Protein AF-H1KXP2-F1 (afdb_monomer_lite)

Structure (mmCIF, N/CA/C/O backbone):
data_AF-H1KXP2-F1
#
_entry.id   AF-H1KXP2-F1
#
loop_
_atom_site.group_PDB
_atom_site.id
_atom_site.type_symbol
_atom_site.label_atom_id
_atom_site.label_alt_id
_atom_site.label_comp_id
_atom_site.label_asym_id
_atom_site.label_entity_id
_atom_site.label_seq_id
_atom_site.pdbx_PDB_ins_code
_atom_site.Cartn_x
_atom_site.Cartn_y
_atom_site.Cartn_z
_atom_site.occupancy
_atom_site.B_iso_or_equiv
_atom_site.auth_seq_id
_atom_site.auth_comp_id
_atom_site.auth_asym_id
_atom_site.auth_atom_id
_atom_site.pdbx_PDB_model_num
ATOM 1 N N . MET A 1 1 ? 61.535 7.788 -58.685 1.00 53.09 1 MET A N 1
ATOM 2 C CA . MET A 1 1 ? 61.650 9.043 -57.907 1.00 53.09 1 MET A CA 1
ATOM 3 C C . MET A 1 1 ? 60.399 9.424 -57.097 1.00 53.09 1 MET A C 1
ATOM 5 O O . MET A 1 1 ? 60.501 10.355 -56.321 1.00 53.09 1 MET A O 1
ATOM 9 N N . LEU A 1 2 ? 59.285 8.669 -57.121 1.00 46.03 2 LEU A N 1
ATOM 10 C CA . LEU A 1 2 ? 58.142 8.899 -56.206 1.00 46.03 2 LEU A CA 1
ATOM 11 C C . LEU A 1 2 ? 58.276 8.253 -54.805 1.00 46.03 2 LEU A C 1
ATOM 13 O O . LEU A 1 2 ? 57.493 8.540 -53.911 1.00 46.03 2 LEU A O 1
ATOM 17 N N . ARG A 1 3 ? 59.285 7.398 -54.579 1.00 38.28 3 ARG A N 1
ATOM 18 C CA . ARG A 1 3 ? 59.468 6.640 -53.322 1.00 38.28 3 ARG A CA 1
ATOM 19 C C . ARG A 1 3 ? 60.279 7.355 -52.228 1.00 38.28 3 ARG A C 1
ATOM 21 O O . ARG A 1 3 ? 60.434 6.794 -51.153 1.00 38.28 3 ARG A O 1
ATOM 28 N N . LYS A 1 4 ? 60.813 8.555 -52.497 1.00 39.91 4 LYS A N 1
ATOM 29 C CA . LYS A 1 4 ? 61.620 9.337 -51.534 1.00 39.91 4 LYS A CA 1
ATOM 30 C C . LYS A 1 4 ? 60.927 10.602 -51.003 1.00 39.91 4 LYS A C 1
ATOM 32 O O . LYS A 1 4 ? 61.434 11.187 -50.061 1.00 39.91 4 LYS A O 1
ATOM 37 N N . CYS A 1 5 ? 59.773 11.000 -51.549 1.00 43.97 5 CYS A N 1
ATOM 38 C CA . CYS A 1 5 ? 58.996 12.137 -51.030 1.00 43.97 5 CYS A CA 1
ATOM 39 C C . CYS A 1 5 ? 57.947 11.723 -49.982 1.00 43.97 5 CYS A C 1
ATOM 41 O O . CYS A 1 5 ? 57.608 12.519 -49.116 1.00 43.97 5 CYS A O 1
ATOM 43 N N . PHE A 1 6 ? 57.477 10.470 -50.003 1.00 42.91 6 PHE A N 1
ATOM 44 C CA . PHE A 1 6 ? 56.488 9.978 -49.032 1.00 42.91 6 PHE A CA 1
ATOM 45 C C . PHE A 1 6 ? 57.107 9.655 -47.661 1.00 42.91 6 PHE A C 1
ATOM 47 O O . PHE A 1 6 ? 56.474 9.825 -46.623 1.00 42.91 6 PHE A O 1
ATOM 54 N N . THR A 1 7 ? 58.377 9.246 -47.650 1.00 44.47 7 THR A N 1
ATOM 55 C CA . THR A 1 7 ? 59.145 8.939 -46.436 1.00 44.47 7 THR A CA 1
ATOM 56 C C . THR A 1 7 ? 59.491 10.190 -45.630 1.00 44.47 7 THR A C 1
ATOM 58 O O . THR A 1 7 ? 59.557 10.123 -44.410 1.00 44.47 7 THR A O 1
ATOM 61 N N . THR A 1 8 ? 59.644 11.346 -46.281 1.00 41.09 8 THR A N 1
ATOM 62 C CA . THR A 1 8 ? 59.938 12.616 -45.599 1.00 41.09 8 THR A CA 1
ATOM 63 C C . THR A 1 8 ? 58.689 13.233 -44.961 1.00 41.09 8 THR A C 1
ATOM 65 O O . THR A 1 8 ? 58.796 13.874 -43.922 1.00 41.09 8 THR A O 1
ATOM 68 N N . LEU A 1 9 ? 57.492 12.995 -45.518 1.00 38.53 9 LEU A N 1
ATOM 69 C CA . LEU A 1 9 ? 56.243 13.536 -44.965 1.00 38.53 9 LEU A CA 1
ATOM 70 C C . LEU A 1 9 ? 55.787 12.785 -43.696 1.00 38.53 9 LEU A C 1
ATOM 72 O O . LEU A 1 9 ? 55.251 13.395 -42.774 1.00 38.53 9 LEU A O 1
ATOM 76 N N . LEU A 1 10 ? 56.055 11.475 -43.615 1.00 38.84 10 LEU A N 1
ATOM 77 C CA . LEU A 1 10 ? 55.667 10.637 -42.471 1.00 38.84 10 LEU A CA 1
ATOM 78 C C . LEU A 1 10 ? 56.566 10.850 -41.235 1.00 38.84 10 LEU A C 1
ATOM 80 O O . LEU A 1 10 ? 56.112 10.698 -40.106 1.00 38.84 10 LEU A O 1
ATOM 84 N N . VAL A 1 11 ? 57.828 11.246 -41.441 1.00 41.44 11 VAL A N 1
ATOM 85 C CA . VAL A 1 11 ? 58.783 11.558 -40.358 1.00 41.44 11 VAL A CA 1
ATOM 86 C C . VAL A 1 11 ? 58.472 12.911 -39.704 1.00 41.44 11 VAL A C 1
ATOM 88 O O . VAL A 1 11 ? 58.701 13.074 -38.510 1.00 41.44 11 VAL A O 1
ATOM 91 N N . ILE A 1 12 ? 57.873 13.855 -40.437 1.00 43.06 12 ILE A N 1
ATOM 92 C CA . ILE A 1 12 ? 57.469 15.160 -39.886 1.00 43.06 12 ILE A CA 1
ATOM 93 C C . ILE A 1 12 ? 56.208 15.034 -39.015 1.00 43.06 12 ILE A C 1
ATOM 95 O O . ILE A 1 12 ? 56.123 15.701 -37.987 1.00 43.06 12 ILE A O 1
ATOM 99 N N . LEU A 1 13 ? 55.271 14.133 -39.342 1.00 37.19 13 LEU A N 1
ATOM 100 C CA . LEU A 1 13 ? 54.086 13.912 -38.498 1.00 37.19 13 LEU A CA 1
ATOM 101 C C . LEU A 1 13 ? 54.389 13.130 -37.203 1.00 37.19 13 LEU A C 1
ATOM 103 O O . LEU A 1 13 ? 53.654 13.267 -36.231 1.00 37.19 13 LEU A O 1
ATOM 107 N N . LEU A 1 14 ? 55.468 12.336 -37.174 1.00 40.00 14 LEU A N 1
ATOM 108 C CA . LEU A 1 14 ? 55.877 11.519 -36.018 1.00 40.00 14 LEU A CA 1
ATOM 109 C C . LEU A 1 14 ? 56.894 12.203 -35.085 1.00 40.00 14 LEU A C 1
ATOM 111 O O . LEU A 1 14 ? 57.100 11.734 -33.968 1.00 40.00 14 LEU A O 1
ATOM 115 N N . LEU A 1 15 ? 57.504 13.318 -35.501 1.00 34.91 15 LEU A N 1
ATOM 116 C CA . LEU A 1 15 ? 58.388 14.136 -34.656 1.00 34.91 15 LEU A CA 1
ATOM 117 C C . LEU A 1 15 ? 57.653 15.259 -33.903 1.00 34.91 15 LEU A C 1
ATOM 119 O O . LEU A 1 15 ? 58.274 15.987 -33.135 1.00 34.91 15 LEU A O 1
ATOM 123 N N . ALA A 1 16 ? 56.330 15.359 -34.058 1.00 31.38 16 ALA A N 1
ATOM 124 C CA . ALA A 1 16 ? 55.463 16.179 -33.215 1.00 31.38 16 ALA A CA 1
ATOM 125 C C . ALA A 1 16 ? 54.799 15.320 -32.118 1.00 31.38 16 ALA A C 1
ATOM 127 O O . ALA A 1 16 ? 53.588 15.142 -32.063 1.00 31.38 16 ALA A O 1
ATOM 128 N N . SER A 1 17 ? 55.620 14.768 -31.232 1.00 33.62 17 SER A N 1
ATOM 129 C CA . SER A 1 17 ? 55.246 14.453 -29.842 1.00 33.62 17 SER A CA 1
ATOM 130 C C . SER A 1 17 ? 56.300 15.136 -28.940 1.00 33.62 17 SER A C 1
ATOM 132 O O . SER A 1 17 ? 57.279 15.620 -29.517 1.00 33.62 17 SER A O 1
ATOM 134 N N . PRO A 1 18 ? 56.234 15.186 -27.587 1.00 41.94 18 PRO A N 1
ATOM 135 C CA . PRO A 1 18 ? 55.287 14.558 -26.648 1.00 41.94 18 PRO A CA 1
ATOM 136 C C . PRO A 1 18 ? 54.990 15.382 -25.362 1.00 41.94 18 PRO A C 1
ATOM 138 O O . PRO A 1 18 ? 55.760 16.249 -24.980 1.00 41.94 18 PRO A O 1
ATOM 141 N N . VAL A 1 19 ? 53.968 14.995 -24.594 1.00 25.22 19 VAL A N 1
ATOM 142 C CA . VAL A 1 19 ? 54.025 14.829 -23.119 1.00 25.22 19 VAL A CA 1
ATOM 143 C C . VAL A 1 19 ? 52.919 13.804 -22.818 1.00 25.22 19 VAL A C 1
ATOM 145 O O . VAL A 1 19 ? 51.779 14.034 -23.190 1.00 25.22 19 VAL A O 1
ATOM 148 N N . SER A 1 20 ? 53.111 12.624 -22.246 1.00 29.16 20 SER A N 1
ATOM 149 C CA . SER A 1 20 ? 54.246 11.967 -21.612 1.00 29.16 20 SER A CA 1
ATOM 150 C C . SER A 1 20 ? 53.890 10.484 -21.501 1.00 29.16 20 SER A C 1
ATOM 152 O O . SER A 1 20 ? 52.762 10.134 -21.156 1.00 29.16 20 SER A O 1
ATOM 154 N N . ALA A 1 21 ? 54.872 9.629 -21.768 1.00 28.38 21 ALA A N 1
ATOM 155 C CA . ALA A 1 21 ? 54.866 8.222 -21.407 1.00 28.38 21 ALA A CA 1
ATOM 156 C C . ALA A 1 21 ? 54.564 8.024 -19.914 1.00 28.38 21 ALA A C 1
ATOM 158 O O . ALA A 1 21 ? 55.061 8.804 -19.113 1.00 28.38 21 ALA A O 1
ATOM 159 N N . PHE A 1 22 ? 53.844 6.957 -19.553 1.00 26.25 22 PHE A N 1
ATOM 160 C CA . PHE A 1 22 ? 54.215 6.075 -18.441 1.00 26.25 22 PHE A CA 1
ATOM 161 C C . PHE A 1 22 ? 53.364 4.786 -18.463 1.00 26.25 22 PHE A C 1
ATOM 163 O O . PHE A 1 22 ? 52.144 4.836 -18.577 1.00 26.25 22 PHE A O 1
ATOM 170 N N . PHE A 1 23 ? 54.062 3.656 -18.304 1.00 27.03 23 PHE A N 1
ATOM 171 C CA . PHE A 1 23 ? 53.605 2.279 -18.052 1.00 27.03 23 PHE A CA 1
ATOM 172 C C . PHE A 1 23 ? 53.230 1.376 -19.238 1.00 27.03 23 PHE A C 1
ATOM 174 O O . PHE A 1 23 ? 52.076 1.150 -19.583 1.00 27.03 23 PHE A O 1
ATOM 181 N N . SER A 1 24 ? 54.270 0.727 -19.757 1.00 29.84 24 SER A N 1
ATOM 182 C CA . SER A 1 24 ? 54.253 -0.655 -20.238 1.00 29.84 24 SER A CA 1
ATOM 183 C C . SER A 1 24 ? 54.170 -1.654 -19.072 1.00 29.84 24 SER A C 1
ATOM 185 O O . SER A 1 24 ? 54.943 -1.524 -18.125 1.00 29.84 24 SER A O 1
ATOM 187 N N . PHE A 1 25 ? 53.320 -2.681 -19.183 1.00 23.77 25 PHE A N 1
ATOM 188 C CA . PHE A 1 25 ? 53.647 -4.052 -18.765 1.00 23.77 25 PHE A CA 1
ATOM 189 C C . PHE A 1 25 ? 52.797 -5.070 -19.541 1.00 23.77 25 PHE A C 1
ATOM 191 O O . PHE A 1 25 ? 51.580 -4.936 -19.657 1.00 23.77 25 PHE A O 1
ATOM 198 N N . ASP A 1 26 ? 53.489 -6.066 -20.088 1.00 27.67 26 ASP A N 1
ATOM 199 C CA . ASP A 1 26 ? 52.991 -7.198 -20.860 1.00 27.67 26 ASP A CA 1
ATOM 200 C C . ASP A 1 26 ? 51.926 -8.038 -20.139 1.00 27.67 26 ASP A C 1
ATOM 202 O O . ASP A 1 26 ? 52.126 -8.469 -19.003 1.00 27.67 26 ASP A O 1
ATOM 206 N N . PHE A 1 27 ? 50.875 -8.429 -20.868 1.00 23.06 27 PHE A N 1
ATOM 207 C CA . PHE A 1 27 ? 50.354 -9.794 -20.767 1.00 23.06 27 PHE A CA 1
ATOM 208 C C . PHE A 1 27 ? 49.794 -10.277 -22.115 1.00 23.06 27 PHE A C 1
ATOM 210 O O . PHE A 1 27 ? 48.659 -10.005 -22.496 1.00 23.06 27 PHE A O 1
ATOM 217 N N . SER A 1 28 ? 50.661 -10.983 -22.839 1.00 25.19 28 SER A N 1
ATOM 218 C CA . SER A 1 28 ? 50.401 -12.233 -23.560 1.00 25.19 28 SER A CA 1
ATOM 219 C C . SER A 1 28 ? 49.026 -12.428 -24.228 1.00 25.19 28 SER A C 1
ATOM 221 O O . SER A 1 28 ? 48.029 -12.791 -23.606 1.00 25.19 28 SER A O 1
ATOM 223 N N . ILE A 1 29 ? 49.021 -12.258 -25.554 1.00 30.72 29 ILE A N 1
ATOM 224 C CA . ILE A 1 29 ? 48.529 -13.222 -26.559 1.00 30.72 29 ILE A CA 1
ATOM 225 C C . ILE A 1 29 ? 47.553 -14.287 -26.005 1.00 30.72 29 ILE A C 1
ATOM 227 O O . ILE A 1 29 ? 47.943 -15.416 -25.729 1.00 30.72 29 ILE A O 1
ATOM 231 N N . SER A 1 30 ? 46.258 -13.957 -25.891 1.00 28.39 30 SER A N 1
ATOM 232 C CA . SER A 1 30 ? 45.201 -14.986 -25.769 1.00 28.39 30 SER A CA 1
ATOM 233 C C . SER A 1 30 ? 43.774 -14.570 -26.181 1.00 28.39 30 SER A C 1
ATOM 235 O O . SER A 1 30 ? 42.864 -15.380 -26.028 1.00 28.39 30 SER A O 1
ATOM 237 N N . GLN A 1 31 ? 43.502 -13.375 -26.728 1.00 29.98 31 GLN A N 1
ATOM 238 C CA . GLN A 1 31 ? 42.124 -13.026 -27.164 1.00 29.98 31 GLN A CA 1
ATOM 239 C C . GLN A 1 31 ? 42.014 -12.337 -28.538 1.00 29.98 31 GLN A C 1
ATOM 241 O O . GLN A 1 31 ? 40.983 -11.766 -28.890 1.00 29.98 31 GLN A O 1
ATOM 246 N N . SER A 1 32 ? 43.036 -12.485 -29.386 1.00 28.20 32 SER A N 1
ATOM 247 C CA . SER A 1 32 ? 43.104 -11.933 -30.754 1.00 28.20 32 SER A CA 1
ATOM 248 C C . SER A 1 32 ? 42.140 -12.576 -31.782 1.00 28.20 32 SER A C 1
ATOM 250 O O . SER A 1 32 ? 42.322 -12.401 -32.985 1.00 28.20 32 SER A O 1
ATOM 252 N N . ARG A 1 33 ? 41.101 -13.314 -31.370 1.00 28.53 33 ARG A N 1
ATOM 253 C CA . ARG A 1 33 ? 40.077 -13.846 -32.298 1.00 28.53 33 ARG A CA 1
ATOM 254 C C . ARG A 1 33 ? 38.624 -13.525 -31.936 1.00 28.53 33 ARG A C 1
ATOM 256 O O . ARG A 1 33 ? 37.742 -13.872 -32.708 1.00 28.53 33 ARG A O 1
ATOM 263 N N . ALA A 1 34 ? 38.365 -12.799 -30.847 1.00 33.03 34 ALA A N 1
ATOM 264 C CA . ALA A 1 34 ? 37.002 -12.389 -30.479 1.00 33.03 34 ALA A CA 1
ATOM 265 C C . ALA A 1 34 ? 36.663 -10.928 -30.842 1.00 33.03 34 ALA A C 1
ATOM 267 O O . ALA A 1 34 ? 35.502 -10.541 -30.785 1.00 33.03 34 ALA A O 1
ATOM 268 N N . VAL A 1 35 ? 37.652 -10.114 -31.234 1.00 32.41 35 VAL A N 1
ATOM 269 C CA . VAL A 1 35 ? 37.486 -8.649 -31.374 1.00 32.41 35 VAL A CA 1
ATOM 270 C C . VAL A 1 35 ? 37.423 -8.173 -32.836 1.00 32.41 35 VAL A C 1
ATOM 272 O O . VAL A 1 35 ? 37.037 -7.042 -33.093 1.00 32.41 35 VAL A O 1
ATOM 275 N N . ALA A 1 36 ? 37.686 -9.038 -33.821 1.00 27.55 36 ALA A N 1
ATOM 276 C CA . ALA A 1 36 ? 37.571 -8.684 -35.245 1.00 27.55 36 ALA A CA 1
ATOM 277 C C . ALA A 1 36 ? 36.207 -9.045 -35.879 1.00 27.55 36 ALA A C 1
ATOM 279 O O . ALA A 1 36 ? 35.909 -8.607 -36.983 1.00 27.55 36 ALA A O 1
ATOM 280 N N . GLY A 1 37 ? 35.359 -9.812 -35.180 1.00 27.50 37 GLY A N 1
ATOM 281 C CA . GLY A 1 37 ? 34.004 -10.170 -35.635 1.00 27.50 37 GLY A CA 1
ATOM 282 C C . GLY A 1 37 ? 32.894 -9.228 -35.153 1.00 27.50 37 GLY A C 1
ATOM 283 O O . GLY A 1 37 ? 31.753 -9.369 -35.576 1.00 27.50 37 GLY A O 1
ATOM 284 N N . ALA A 1 38 ? 33.209 -8.272 -34.272 1.00 28.67 38 ALA A N 1
ATOM 285 C CA . ALA A 1 38 ? 32.230 -7.366 -33.664 1.00 28.67 38 ALA A CA 1
ATOM 286 C C . ALA A 1 38 ? 32.193 -5.964 -34.303 1.00 28.67 38 ALA A C 1
ATOM 288 O O . ALA A 1 38 ? 31.258 -5.213 -34.044 1.00 28.67 38 ALA A O 1
ATOM 289 N N . THR A 1 39 ? 33.170 -5.621 -35.148 1.00 31.20 39 THR A N 1
ATOM 290 C CA . THR A 1 39 ? 33.333 -4.250 -35.671 1.00 31.20 39 THR A CA 1
ATOM 291 C C . THR A 1 39 ? 32.855 -4.087 -37.119 1.00 31.20 39 THR A C 1
ATOM 293 O O . THR A 1 39 ? 32.561 -2.978 -37.526 1.00 31.20 39 THR A O 1
ATOM 296 N N . ILE A 1 40 ? 32.679 -5.169 -37.890 1.00 27.19 40 ILE A N 1
ATOM 297 C CA . ILE A 1 40 ? 32.290 -5.079 -39.318 1.00 27.19 40 ILE A CA 1
ATOM 298 C C . ILE A 1 40 ? 30.774 -5.276 -39.539 1.00 27.19 40 ILE A C 1
ATOM 300 O O . ILE A 1 40 ? 30.236 -4.884 -40.564 1.00 27.19 40 ILE A O 1
ATOM 304 N N . ALA A 1 41 ? 30.034 -5.791 -38.552 1.00 28.75 41 ALA A N 1
ATOM 305 C CA . ALA A 1 41 ? 28.570 -5.916 -38.633 1.00 28.75 41 ALA A CA 1
ATOM 306 C C . ALA A 1 41 ? 27.807 -4.687 -38.093 1.00 28.75 41 ALA A C 1
ATOM 308 O O . ALA A 1 41 ? 26.578 -4.679 -38.096 1.00 28.75 41 ALA A O 1
ATOM 309 N N . ALA A 1 42 ? 28.522 -3.672 -37.595 1.00 28.67 42 ALA A N 1
ATOM 310 C CA . ALA A 1 42 ? 27.935 -2.433 -37.086 1.00 28.67 42 ALA A CA 1
ATOM 311 C C . ALA A 1 42 ? 27.808 -1.341 -38.168 1.00 28.67 42 ALA A C 1
ATOM 313 O O . ALA A 1 42 ? 26.907 -0.517 -38.074 1.00 28.67 42 ALA A O 1
ATOM 314 N N . GLU A 1 43 ? 28.644 -1.358 -39.213 1.00 29.56 43 GLU A N 1
ATOM 315 C CA . GLU A 1 43 ? 28.696 -0.266 -40.202 1.00 29.56 43 GLU A CA 1
ATOM 316 C C . GLU A 1 43 ? 27.801 -0.464 -41.437 1.00 29.56 43 GLU A C 1
ATOM 318 O O . GLU A 1 43 ? 27.449 0.516 -42.071 1.00 29.56 43 GLU A O 1
ATOM 323 N N . THR A 1 44 ? 27.349 -1.677 -41.777 1.00 31.22 44 THR A N 1
ATOM 324 C CA . THR A 1 44 ? 26.565 -1.891 -43.023 1.00 31.22 44 THR A CA 1
ATOM 325 C C . THR A 1 44 ? 25.042 -1.923 -42.816 1.00 31.22 44 THR A C 1
ATOM 327 O O . THR A 1 44 ? 24.287 -1.941 -43.781 1.00 31.22 44 THR A O 1
ATOM 330 N N . ILE A 1 45 ? 24.561 -1.925 -41.568 1.00 30.28 45 ILE A N 1
ATOM 331 C CA . ILE A 1 45 ? 23.121 -2.055 -41.246 1.00 30.28 45 ILE A CA 1
ATOM 332 C C . ILE A 1 45 ? 22.517 -0.718 -40.778 1.00 30.28 45 ILE A C 1
ATOM 334 O O . ILE A 1 45 ? 21.320 -0.492 -40.956 1.00 30.28 45 ILE A O 1
ATOM 338 N N . ALA A 1 46 ? 23.350 0.210 -40.288 1.00 28.81 46 ALA A N 1
ATOM 339 C CA . ALA A 1 46 ? 22.954 1.594 -40.018 1.00 28.81 46 ALA A CA 1
ATOM 340 C C . ALA A 1 46 ? 22.440 2.306 -41.289 1.00 28.81 46 ALA A C 1
ATOM 342 O O . ALA A 1 46 ? 21.448 3.030 -41.228 1.00 28.81 46 ALA A O 1
ATOM 343 N N . ASP A 1 47 ? 23.018 2.004 -42.456 1.00 28.56 47 ASP A N 1
ATOM 344 C CA . ASP A 1 47 ? 22.632 2.627 -43.729 1.00 28.56 47 ASP A CA 1
ATOM 345 C C . ASP A 1 47 ? 21.250 2.188 -44.243 1.00 28.56 47 ASP A C 1
ATOM 347 O O . ASP A 1 47 ? 20.577 2.948 -44.935 1.00 28.56 47 ASP A O 1
ATOM 351 N N . THR A 1 48 ? 20.761 0.994 -43.882 1.00 32.94 48 THR A N 1
ATOM 352 C CA . THR A 1 48 ? 19.482 0.489 -44.427 1.00 32.94 48 THR A CA 1
ATOM 353 C C . THR A 1 48 ? 18.257 1.036 -43.681 1.00 32.94 48 THR A C 1
ATOM 355 O O . THR A 1 48 ? 17.191 1.181 -44.275 1.00 32.94 48 THR A O 1
ATOM 358 N N . MET A 1 49 ? 18.386 1.399 -42.399 1.00 32.75 49 MET A N 1
ATOM 359 C CA . MET A 1 49 ? 17.280 1.998 -41.634 1.00 32.75 49 MET A CA 1
ATOM 360 C C . MET A 1 49 ? 17.284 3.525 -41.651 1.00 32.75 49 MET A C 1
ATOM 362 O O . MET A 1 49 ? 16.205 4.106 -41.652 1.00 32.75 49 MET A O 1
ATOM 366 N N . VAL A 1 50 ? 18.443 4.180 -41.786 1.00 34.38 50 VAL A N 1
ATOM 367 C CA . VAL A 1 50 ? 18.476 5.614 -42.127 1.00 34.38 50 VAL A CA 1
ATOM 368 C C . VAL A 1 50 ? 17.812 5.849 -43.493 1.00 34.38 50 VAL A C 1
ATOM 370 O O . VAL A 1 50 ? 17.093 6.829 -43.656 1.00 34.38 50 VAL A O 1
ATOM 373 N N . SER A 1 51 ? 17.946 4.911 -44.441 1.00 32.44 51 SER A N 1
ATOM 374 C CA . SER A 1 51 ? 17.323 5.032 -45.766 1.00 32.44 51 SER A CA 1
ATOM 375 C C . SER A 1 51 ? 15.807 4.786 -45.783 1.00 32.44 51 SER A C 1
ATOM 377 O O . SER A 1 51 ? 15.119 5.457 -46.540 1.00 32.44 51 SER A O 1
ATOM 379 N N . ASN A 1 52 ? 15.261 3.884 -44.956 1.00 30.81 52 ASN A N 1
ATOM 380 C CA . ASN A 1 52 ? 13.813 3.608 -44.956 1.00 30.81 52 ASN A CA 1
ATOM 381 C C . ASN A 1 52 ? 12.996 4.547 -44.047 1.00 30.81 52 ASN A C 1
ATOM 383 O O . ASN A 1 52 ? 11.786 4.635 -44.211 1.00 30.81 52 ASN A O 1
ATOM 387 N N . TYR A 1 53 ? 13.626 5.243 -43.093 1.00 35.97 53 TYR A N 1
ATOM 388 C CA . TYR A 1 53 ? 12.936 6.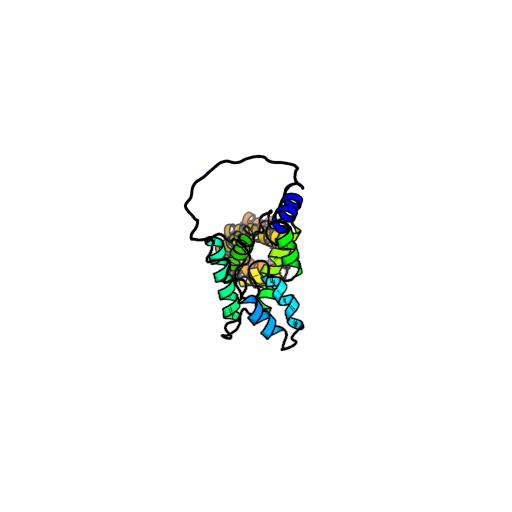167 -42.175 1.00 35.97 53 TYR A CA 1
ATOM 389 C C . TYR A 1 53 ? 12.945 7.631 -42.651 1.00 35.97 53 TYR A C 1
ATOM 391 O O . TYR A 1 53 ? 12.108 8.419 -42.214 1.00 35.97 53 TYR A O 1
ATOM 399 N N . ILE A 1 54 ? 13.872 8.004 -43.546 1.00 35.66 54 ILE A N 1
ATOM 400 C CA . ILE A 1 54 ? 13.911 9.337 -44.176 1.00 35.66 54 ILE A CA 1
ATOM 401 C C . ILE A 1 54 ? 12.876 9.459 -45.312 1.00 35.66 54 ILE A C 1
ATOM 403 O O . ILE A 1 54 ? 12.375 10.556 -45.544 1.00 35.66 54 ILE A O 1
ATOM 407 N N . ASP A 1 55 ? 12.496 8.359 -45.973 1.00 34.66 55 ASP A N 1
ATOM 408 C CA . ASP A 1 55 ? 11.601 8.407 -47.143 1.00 34.66 55 ASP A CA 1
ATOM 409 C C . ASP A 1 55 ? 10.107 8.612 -46.804 1.00 34.66 55 ASP A C 1
ATOM 411 O O . ASP A 1 55 ? 9.363 9.116 -47.644 1.00 34.66 55 ASP A O 1
ATOM 415 N N . GLU A 1 56 ? 9.649 8.299 -45.580 1.00 35.69 56 GLU A N 1
ATOM 416 C CA . GLU A 1 56 ? 8.215 8.380 -45.218 1.00 35.69 56 GLU A CA 1
ATOM 417 C C . GLU A 1 56 ? 7.817 9.576 -44.328 1.00 35.69 56 GLU A C 1
ATOM 419 O O . GLU A 1 56 ? 6.642 9.731 -44.017 1.00 35.69 56 GLU A O 1
ATOM 424 N N . ASN A 1 57 ? 8.738 10.488 -43.978 1.00 37.09 57 ASN A N 1
ATOM 425 C CA . ASN A 1 57 ? 8.402 11.789 -43.364 1.00 37.09 57 ASN A CA 1
ATOM 426 C C . ASN A 1 57 ? 7.433 11.709 -42.152 1.00 37.09 57 ASN A C 1
ATOM 428 O O . ASN A 1 57 ? 6.431 12.421 -42.089 1.00 37.09 57 ASN A O 1
ATOM 432 N N . HIS A 1 58 ? 7.767 10.893 -41.145 1.00 38.94 58 HIS A N 1
ATOM 433 C CA . HIS A 1 58 ? 7.045 10.832 -39.863 1.00 38.94 58 HIS A CA 1
ATOM 434 C C . HIS A 1 58 ? 7.845 11.485 -38.707 1.00 38.94 58 HIS A C 1
ATOM 436 O O . HIS A 1 58 ? 8.392 10.788 -37.847 1.00 38.94 58 HIS A O 1
ATOM 442 N N . PRO A 1 59 ? 7.945 12.831 -38.656 1.00 38.53 59 PRO A N 1
ATOM 443 C CA . PRO A 1 59 ? 8.742 13.580 -37.671 1.00 38.53 59 PRO A CA 1
ATOM 444 C C . PRO A 1 59 ? 8.214 13.487 -36.230 1.00 38.53 59 PRO A C 1
ATOM 446 O O . PRO A 1 59 ? 8.948 13.742 -35.277 1.00 38.53 59 PRO A O 1
ATOM 449 N N . GLU A 1 60 ? 6.959 13.082 -36.062 1.00 35.72 60 GLU A N 1
ATOM 450 C CA . GLU A 1 60 ? 6.276 12.927 -34.772 1.00 35.72 60 GLU A CA 1
ATOM 451 C C . GLU A 1 60 ? 6.820 11.780 -33.896 1.00 35.72 60 GLU A C 1
ATOM 453 O O . GLU A 1 60 ? 6.526 11.726 -32.705 1.00 35.72 60 GLU A O 1
ATOM 458 N N . TYR A 1 61 ? 7.676 10.908 -34.449 1.00 35.41 61 TYR A N 1
ATOM 459 C CA . TYR A 1 61 ? 8.296 9.782 -33.734 1.00 35.41 61 TYR A CA 1
ATOM 460 C C . TYR A 1 61 ? 9.787 9.978 -33.402 1.00 35.41 61 TYR A C 1
ATOM 462 O O . TYR A 1 61 ? 10.407 9.072 -32.840 1.00 35.41 61 TYR A O 1
ATOM 470 N N . SER A 1 62 ? 10.376 11.146 -33.697 1.00 39.53 62 SER A N 1
ATOM 471 C CA . SER A 1 62 ? 11.802 11.401 -33.416 1.00 39.53 62 SER A CA 1
ATOM 472 C C . SER A 1 62 ? 12.111 11.491 -31.910 1.00 39.53 62 SER A C 1
ATOM 474 O O . SER A 1 62 ? 13.163 11.041 -31.453 1.00 39.53 62 SER A O 1
ATOM 476 N N . ASP A 1 63 ? 11.150 11.958 -31.108 1.00 32.50 63 ASP A N 1
ATOM 477 C CA . ASP A 1 63 ? 11.308 12.078 -29.654 1.00 32.50 63 ASP A CA 1
ATOM 478 C C . ASP A 1 63 ? 11.183 10.722 -28.932 1.00 32.50 63 ASP A C 1
ATOM 480 O O . ASP A 1 63 ? 11.900 10.471 -27.961 1.00 32.50 63 ASP A O 1
ATOM 484 N N . ALA A 1 64 ? 10.359 9.801 -29.452 1.00 32.69 64 ALA A N 1
ATOM 485 C CA . ALA A 1 64 ? 10.187 8.440 -28.923 1.00 32.69 64 ALA A CA 1
ATOM 486 C C . ALA A 1 64 ? 11.457 7.574 -29.066 1.00 32.69 64 ALA A C 1
ATOM 488 O O . ALA A 1 64 ? 11.685 6.647 -28.288 1.00 32.69 64 ALA A O 1
ATOM 489 N N . TYR A 1 65 ? 12.321 7.899 -30.033 1.00 34.84 65 TYR A N 1
ATOM 490 C CA . TYR A 1 65 ? 13.596 7.215 -30.266 1.00 34.84 65 TYR A CA 1
ATOM 491 C C . TYR A 1 65 ? 14.678 7.588 -29.237 1.00 34.84 65 TYR A C 1
ATOM 493 O O . 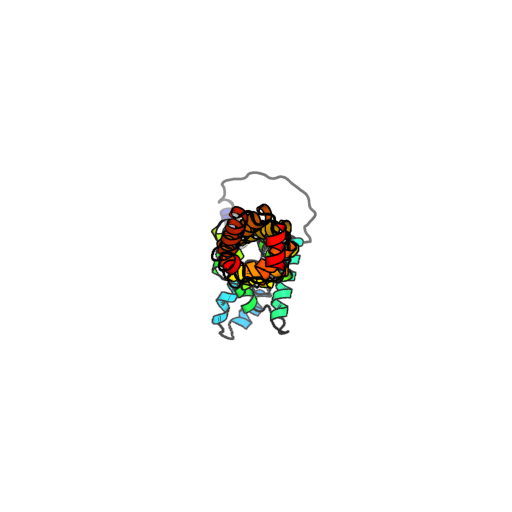TYR A 1 65 ? 15.499 6.748 -28.861 1.00 34.84 65 TYR A O 1
ATOM 501 N N . THR A 1 66 ? 14.647 8.812 -28.703 1.00 37.38 66 THR A N 1
ATOM 502 C CA . THR A 1 66 ? 15.622 9.298 -27.702 1.00 37.38 66 THR A CA 1
ATOM 503 C C . THR A 1 66 ? 15.482 8.561 -26.366 1.00 37.38 66 THR A C 1
ATOM 505 O O . THR A 1 66 ? 16.443 8.373 -25.626 1.00 37.38 66 THR A O 1
ATOM 508 N N . VAL A 1 67 ? 14.279 8.068 -26.088 1.00 32.03 67 VAL A N 1
ATOM 509 C CA . VAL A 1 67 ? 13.902 7.452 -24.819 1.00 32.03 67 VAL A CA 1
ATOM 510 C C . VAL A 1 67 ? 14.523 6.064 -24.615 1.00 32.03 67 VAL A C 1
ATOM 512 O O . VAL A 1 67 ? 15.054 5.706 -23.562 1.00 32.03 67 VAL A O 1
ATOM 515 N N . VAL A 1 68 ? 14.527 5.279 -25.683 1.00 37.41 68 VAL A N 1
ATOM 516 C CA . VAL A 1 68 ? 15.080 3.923 -25.707 1.00 37.41 68 VAL A CA 1
ATOM 517 C C . VAL A 1 68 ? 16.621 3.948 -25.764 1.00 37.41 68 VAL A C 1
ATOM 519 O O . VAL A 1 68 ? 17.267 2.976 -25.364 1.00 37.41 68 VAL A O 1
ATOM 522 N N . SER A 1 69 ? 17.208 5.102 -26.114 1.00 41.12 69 SER A N 1
ATOM 523 C CA . SER A 1 69 ? 18.635 5.319 -26.402 1.00 41.12 69 SER A CA 1
ATOM 524 C C . SER A 1 69 ? 19.601 5.174 -25.209 1.00 41.12 69 SER A C 1
ATOM 526 O O . SER A 1 69 ? 20.810 5.300 -25.381 1.00 41.12 69 SER A O 1
ATOM 528 N N . LEU A 1 70 ? 19.126 4.901 -23.989 1.00 42.47 70 LEU A N 1
ATOM 529 C CA . LEU A 1 70 ? 20.005 4.572 -22.848 1.00 42.47 70 LEU A CA 1
ATOM 530 C C . LEU A 1 70 ? 20.198 3.069 -22.634 1.00 42.47 70 LEU A C 1
ATOM 532 O O . LEU A 1 70 ? 21.131 2.656 -21.941 1.00 42.47 70 LEU A O 1
ATOM 536 N N . ILE A 1 71 ? 19.323 2.241 -23.208 1.00 43.28 71 ILE A N 1
ATOM 537 C CA . ILE A 1 71 ? 19.356 0.784 -23.037 1.00 43.28 71 ILE A CA 1
ATOM 538 C C . ILE A 1 71 ? 19.454 0.087 -24.391 1.00 43.28 71 ILE A C 1
ATOM 540 O O . ILE A 1 71 ? 20.208 -0.879 -24.463 1.00 43.28 71 ILE A O 1
ATOM 544 N N . PHE A 1 72 ? 18.805 0.587 -25.453 1.00 45.25 72 PHE A N 1
ATOM 545 C CA . PHE A 1 72 ? 18.834 0.017 -26.805 1.00 45.25 72 PHE A CA 1
ATOM 546 C C . PHE A 1 72 ? 18.982 1.065 -27.906 1.00 45.25 72 PHE A C 1
ATOM 548 O O . PHE A 1 72 ? 18.456 2.167 -27.830 1.00 45.25 72 PHE A O 1
ATOM 555 N N . ASP A 1 73 ? 19.696 0.687 -28.952 1.00 42.38 73 ASP A N 1
ATOM 556 C CA . ASP A 1 73 ? 19.884 1.455 -30.158 1.00 42.38 73 ASP A CA 1
ATOM 557 C C . ASP A 1 73 ? 18.582 1.449 -30.973 1.00 42.38 73 ASP A C 1
ATOM 559 O O . ASP A 1 73 ? 17.627 0.729 -30.648 1.00 42.38 73 ASP A O 1
ATOM 563 N N . PRO A 1 74 ? 18.550 2.214 -32.070 1.00 34.88 74 PRO A N 1
ATOM 564 C CA . PRO A 1 74 ? 17.419 2.283 -32.979 1.00 34.88 74 PRO A CA 1
ATOM 565 C C . PRO A 1 74 ? 16.858 0.953 -33.516 1.00 34.88 74 PRO A C 1
ATOM 567 O O . PRO A 1 74 ? 15.745 0.932 -34.040 1.00 34.88 74 PRO A O 1
ATOM 570 N N . THR A 1 75 ? 17.613 -0.145 -33.403 1.00 36.44 75 THR A N 1
ATOM 571 C CA . THR A 1 75 ? 17.262 -1.500 -33.859 1.00 36.44 75 THR A CA 1
ATOM 572 C C . THR A 1 75 ? 16.774 -2.411 -32.722 1.00 36.44 75 THR A C 1
ATOM 574 O O . THR A 1 75 ? 16.465 -3.582 -32.952 1.00 36.44 75 THR A O 1
ATOM 577 N N . GLY A 1 76 ? 16.695 -1.900 -31.486 1.00 41.56 76 GLY A N 1
ATOM 578 C CA . GLY A 1 76 ? 16.394 -2.693 -30.291 1.00 41.56 76 GLY A CA 1
ATOM 579 C C . GLY A 1 76 ? 17.608 -3.452 -29.744 1.00 41.56 76 GLY A C 1
ATOM 580 O O . GLY A 1 76 ? 17.444 -4.411 -28.988 1.00 41.56 76 GLY A O 1
ATOM 581 N N . LYS A 1 77 ? 18.832 -3.053 -30.112 1.00 39.47 77 LYS A N 1
ATOM 582 C CA . LYS A 1 77 ? 20.079 -3.700 -29.682 1.00 39.47 77 LYS A CA 1
ATOM 583 C C . LYS A 1 77 ? 20.761 -2.895 -28.586 1.00 39.47 77 LYS A C 1
ATOM 585 O O . LYS A 1 77 ? 20.889 -1.690 -28.673 1.00 39.47 77 LYS A O 1
ATOM 590 N N . VAL A 1 78 ? 21.237 -3.552 -27.537 1.00 43.91 78 VAL A N 1
ATOM 591 C CA . VAL A 1 78 ? 21.756 -2.858 -26.350 1.00 43.91 78 VAL A CA 1
ATOM 592 C C . VAL A 1 78 ? 22.955 -1.931 -26.647 1.00 43.91 78 VAL A C 1
ATOM 594 O O . VAL A 1 78 ? 23.945 -2.402 -27.201 1.00 43.91 78 VAL A O 1
ATOM 597 N N . ILE A 1 79 ? 22.919 -0.657 -26.212 1.00 46.91 79 ILE A N 1
ATOM 598 C CA . ILE A 1 79 ? 23.970 0.357 -26.525 1.00 46.91 79 ILE A CA 1
ATOM 599 C C . ILE A 1 79 ? 25.164 0.332 -25.553 1.00 46.91 79 ILE A C 1
ATOM 601 O O . ILE A 1 79 ? 26.249 0.818 -25.864 1.00 46.91 79 ILE A O 1
ATOM 605 N N . GLY A 1 80 ? 25.010 -0.261 -24.368 1.00 45.31 80 GLY A N 1
ATOM 606 C CA . GLY A 1 80 ? 26.083 -0.362 -23.371 1.00 45.31 80 GLY A CA 1
ATOM 607 C C . GLY A 1 80 ? 26.815 -1.709 -23.381 1.00 45.31 80 GLY A C 1
ATOM 608 O O . GLY A 1 80 ? 26.254 -2.738 -23.758 1.00 45.31 80 GLY A O 1
ATOM 609 N N . LYS A 1 81 ? 28.043 -1.756 -22.834 1.00 48.09 81 LYS A N 1
ATOM 610 C CA . LYS A 1 81 ? 28.659 -3.018 -22.363 1.00 48.09 81 LYS A CA 1
ATOM 611 C C . LYS A 1 81 ? 27.884 -3.536 -21.143 1.00 48.09 81 LYS A C 1
ATOM 613 O O . LYS A 1 81 ? 28.345 -3.462 -20.004 1.00 48.09 81 LYS A O 1
ATOM 618 N N . LEU A 1 82 ? 26.679 -4.053 -21.361 1.00 49.09 82 LEU A N 1
ATOM 619 C CA . LEU A 1 82 ? 25.921 -4.721 -20.316 1.00 49.09 82 LEU A CA 1
ATOM 620 C C . LEU A 1 82 ? 26.617 -6.036 -19.953 1.00 49.09 82 LEU A C 1
ATOM 622 O O . LEU A 1 82 ? 26.976 -6.841 -20.809 1.00 49.09 82 LEU A O 1
ATOM 626 N N . SER A 1 83 ? 26.763 -6.293 -18.652 1.00 49.59 83 SER A N 1
ATOM 627 C CA . SER A 1 83 ? 27.065 -7.650 -18.175 1.00 49.59 83 SER A CA 1
ATOM 628 C C . SER A 1 83 ? 26.018 -8.640 -18.710 1.00 49.59 83 SER A C 1
ATOM 630 O O . SER A 1 83 ? 24.877 -8.241 -18.939 1.00 49.59 83 SER A O 1
ATOM 632 N N . SER A 1 84 ? 26.334 -9.934 -18.800 1.00 48.25 84 SER A N 1
ATOM 633 C CA . SER A 1 84 ? 25.374 -10.983 -19.205 1.00 48.25 84 SER A CA 1
ATOM 634 C C . SER A 1 84 ? 24.032 -10.918 -18.455 1.00 48.25 84 SER A C 1
ATOM 636 O O . SER A 1 84 ? 22.971 -11.087 -19.045 1.00 48.25 84 SER A O 1
ATOM 638 N N . LYS A 1 85 ? 24.060 -10.576 -17.158 1.00 44.91 85 LYS A N 1
ATOM 639 C CA . LYS A 1 85 ? 22.849 -10.336 -16.352 1.00 44.91 85 LYS A CA 1
ATOM 640 C C . LYS A 1 85 ? 22.062 -9.095 -16.788 1.00 44.91 85 LYS A C 1
ATOM 642 O O . LYS A 1 85 ? 20.849 -9.096 -16.684 1.00 44.91 85 LYS A O 1
ATOM 647 N N . GLY A 1 86 ? 22.741 -8.035 -17.222 1.00 48.94 86 GLY A N 1
ATOM 648 C CA . GLY A 1 86 ? 22.095 -6.824 -17.741 1.00 48.94 86 GLY A CA 1
ATOM 649 C C . GLY A 1 86 ? 21.422 -7.064 -19.091 1.00 48.94 86 GLY A C 1
ATOM 650 O O . GLY A 1 86 ? 20.292 -6.635 -19.273 1.00 48.94 86 GLY A O 1
ATOM 651 N N . LEU A 1 87 ? 22.074 -7.819 -19.982 1.00 55.84 87 LEU A N 1
ATOM 652 C CA . LEU A 1 87 ? 21.501 -8.248 -21.265 1.00 55.84 87 LEU A CA 1
ATOM 653 C C . LEU A 1 87 ? 20.201 -9.036 -21.083 1.00 55.84 87 LEU A C 1
ATOM 655 O O . LEU A 1 87 ? 19.253 -8.807 -21.822 1.00 55.84 87 LEU A O 1
ATOM 659 N N . LYS A 1 88 ? 20.140 -9.911 -20.071 1.00 58.00 88 LYS A N 1
ATOM 660 C CA . LYS A 1 88 ? 18.918 -10.650 -19.732 1.00 58.00 88 LYS A CA 1
ATOM 661 C C . LYS A 1 88 ? 17.742 -9.709 -19.420 1.00 58.00 88 LYS A C 1
ATOM 663 O O . LYS A 1 88 ? 16.689 -9.854 -20.023 1.00 58.00 88 LYS A O 1
ATOM 668 N N . TYR A 1 89 ? 17.932 -8.743 -18.517 1.00 58.91 89 TYR A N 1
ATOM 669 C CA . TYR A 1 89 ? 16.858 -7.811 -18.142 1.00 58.91 89 TYR A CA 1
ATOM 670 C C . TYR A 1 89 ? 16.453 -6.891 -19.293 1.00 58.91 89 TYR A C 1
ATOM 672 O O . TYR A 1 89 ? 15.284 -6.555 -19.439 1.00 58.91 89 TYR A O 1
ATOM 680 N N . ALA A 1 90 ? 17.414 -6.496 -20.127 1.00 60.19 90 ALA A N 1
ATOM 681 C CA . ALA A 1 90 ? 17.123 -5.754 -21.341 1.00 60.19 90 ALA A CA 1
ATOM 682 C C . ALA A 1 90 ? 16.227 -6.590 -22.285 1.00 60.19 90 ALA A C 1
ATOM 684 O O . ALA A 1 90 ? 15.149 -6.154 -22.671 1.00 60.19 90 ALA A O 1
ATOM 685 N N . ASP A 1 91 ? 16.599 -7.832 -22.586 1.00 61.56 91 ASP A N 1
ATOM 686 C CA . ASP A 1 91 ? 15.784 -8.722 -23.425 1.00 61.56 91 ASP A CA 1
ATOM 687 C C . ASP A 1 91 ? 14.369 -8.966 -22.852 1.00 61.56 91 ASP A C 1
ATOM 689 O O . ASP A 1 91 ? 13.388 -8.975 -23.594 1.00 61.56 91 ASP A O 1
ATOM 693 N N . GLU A 1 92 ? 14.232 -9.102 -21.531 1.00 64.56 92 GLU A N 1
ATOM 694 C CA . GLU A 1 92 ? 12.929 -9.223 -20.855 1.00 64.56 92 GLU A CA 1
ATOM 695 C C . GLU A 1 92 ? 12.067 -7.962 -21.018 1.00 64.56 92 GLU A C 1
ATOM 697 O O . GLU A 1 92 ? 10.895 -8.067 -21.392 1.00 64.56 92 GLU A O 1
ATOM 702 N N . LEU A 1 93 ? 12.651 -6.775 -20.831 1.00 66.44 93 LEU A N 1
ATOM 703 C CA . LEU A 1 93 ? 11.973 -5.499 -21.065 1.00 66.44 93 LEU A CA 1
ATOM 704 C C . LEU A 1 93 ? 11.548 -5.348 -22.533 1.00 66.44 93 LEU A C 1
ATOM 706 O O . LEU A 1 93 ? 10.409 -4.982 -22.818 1.00 66.44 93 LEU A O 1
ATOM 710 N N . TYR A 1 94 ? 12.433 -5.688 -23.471 1.00 65.75 94 TYR A N 1
ATOM 711 C CA . TYR A 1 94 ? 12.131 -5.676 -24.902 1.00 65.75 94 TYR A CA 1
ATOM 712 C C . TYR A 1 94 ? 10.953 -6.605 -25.236 1.00 65.75 94 TYR A C 1
ATOM 714 O O . TYR A 1 94 ? 10.016 -6.210 -25.933 1.00 65.75 94 TYR A O 1
ATOM 722 N N . LYS A 1 95 ? 10.947 -7.829 -24.693 1.00 67.31 95 LYS A N 1
ATOM 723 C CA . LYS A 1 95 ? 9.844 -8.788 -24.867 1.00 67.31 95 LYS A CA 1
ATOM 724 C C . LYS A 1 95 ? 8.526 -8.272 -24.300 1.00 67.31 95 LYS A C 1
ATOM 726 O O . LYS A 1 95 ? 7.492 -8.510 -24.923 1.00 67.31 95 LYS A O 1
ATOM 731 N N . TYR A 1 96 ? 8.547 -7.598 -23.151 1.00 69.19 96 TYR A N 1
ATOM 732 C CA . TYR A 1 96 ? 7.357 -6.973 -22.573 1.00 69.19 96 TYR A CA 1
ATOM 733 C C . TYR A 1 96 ? 6.783 -5.918 -23.526 1.00 69.19 96 TYR A C 1
ATOM 735 O O . TYR A 1 96 ? 5.642 -6.036 -23.971 1.00 69.19 96 TYR A O 1
ATOM 743 N N . LEU A 1 97 ? 7.611 -4.950 -23.929 1.00 65.75 97 LEU A N 1
ATOM 744 C CA . LEU A 1 97 ? 7.191 -3.847 -24.798 1.00 65.75 97 LEU A CA 1
ATOM 745 C C . LEU A 1 97 ? 6.722 -4.322 -26.182 1.00 65.75 97 LEU A C 1
ATOM 747 O O . LEU A 1 97 ? 5.880 -3.683 -26.807 1.00 65.75 97 LEU A O 1
ATOM 751 N N . LYS A 1 98 ? 7.239 -5.460 -26.654 1.00 64.94 98 LYS A N 1
ATOM 752 C CA . LYS A 1 98 ? 6.818 -6.103 -27.903 1.00 64.94 98 LYS A CA 1
ATOM 753 C C . LYS A 1 98 ? 5.459 -6.804 -27.804 1.00 64.94 98 LYS A C 1
ATOM 755 O O . LYS A 1 98 ? 4.712 -6.840 -28.780 1.00 64.94 98 LYS A O 1
ATOM 760 N N . LYS A 1 99 ? 5.122 -7.390 -26.649 1.00 67.88 99 LYS A N 1
ATOM 761 C CA . LYS A 1 99 ? 3.813 -8.040 -26.430 1.00 67.88 99 LYS A CA 1
ATOM 762 C C . LYS A 1 99 ? 2.667 -7.026 -26.416 1.00 67.88 99 LYS A C 1
ATOM 764 O O . LYS A 1 99 ? 1.588 -7.333 -26.916 1.00 67.88 99 LYS A O 1
ATOM 769 N N . GLU A 1 100 ? 2.927 -5.822 -25.915 1.00 59.59 100 GLU A N 1
ATOM 770 C CA . GLU A 1 100 ? 1.985 -4.693 -25.907 1.00 59.59 100 GLU A CA 1
ATOM 771 C C . GLU A 1 100 ? 1.578 -4.219 -27.319 1.00 59.59 100 GLU A C 1
ATOM 773 O O . GLU A 1 100 ? 0.550 -3.567 -27.486 1.00 59.59 100 GLU A O 1
ATOM 778 N N . ASP A 1 101 ? 2.337 -4.572 -28.361 1.00 54.53 101 ASP A N 1
ATOM 779 C CA . ASP A 1 101 ? 2.099 -4.150 -29.752 1.00 54.53 101 ASP A CA 1
ATOM 780 C C . ASP A 1 101 ? 1.158 -5.093 -30.541 1.00 54.53 101 ASP A C 1
ATOM 782 O O . ASP A 1 101 ? 1.094 -5.071 -31.772 1.00 54.53 101 ASP A O 1
ATOM 786 N N . LYS A 1 102 ? 0.434 -5.989 -29.850 1.00 58.69 102 LYS A N 1
ATOM 787 C CA . LYS A 1 102 ? -0.577 -6.902 -30.435 1.00 58.69 102 LYS A CA 1
ATOM 788 C C . LYS A 1 102 ? -0.112 -7.659 -31.698 1.00 58.69 102 LYS A C 1
ATOM 790 O O . LYS A 1 102 ? -0.919 -7.974 -32.569 1.00 58.69 102 LYS A O 1
ATOM 795 N N . GLY A 1 103 ? 1.178 -7.989 -31.793 1.00 52.09 103 GLY A N 1
ATOM 796 C CA . GLY A 1 103 ? 1.711 -8.877 -32.833 1.00 52.09 103 GLY A CA 1
ATOM 797 C C . GLY A 1 103 ? 2.351 -8.214 -34.057 1.00 52.09 103 GLY A C 1
ATOM 798 O O . GLY A 1 103 ? 2.737 -8.941 -34.968 1.00 52.09 103 GLY A O 1
ATOM 799 N N . LYS A 1 104 ? 2.550 -6.889 -34.087 1.00 52.25 104 LYS A N 1
ATOM 800 C CA . LYS A 1 104 ? 3.297 -6.219 -35.179 1.00 52.25 104 LYS A CA 1
ATOM 801 C C . LYS A 1 104 ? 4.815 -6.435 -35.130 1.00 52.25 104 LYS A C 1
ATOM 803 O O . LYS A 1 104 ? 5.529 -6.093 -36.066 1.00 52.25 104 LYS A O 1
ATOM 808 N N . GLY A 1 105 ? 5.319 -7.055 -34.065 1.00 49.75 105 GLY A N 1
ATOM 809 C CA . GLY A 1 105 ? 6.713 -7.475 -33.978 1.00 49.75 105 GLY A CA 1
ATOM 810 C C . GLY A 1 105 ? 7.691 -6.375 -33.547 1.00 49.75 105 GLY A C 1
ATOM 811 O O . GLY A 1 105 ? 8.881 -6.681 -33.420 1.00 49.75 105 GLY A O 1
ATOM 812 N N . LEU A 1 106 ? 7.198 -5.163 -33.279 1.00 50.62 106 LEU A N 1
ATOM 813 C CA . LEU A 1 106 ? 7.964 -3.982 -32.886 1.00 50.62 106 LEU A CA 1
ATOM 814 C C . LEU A 1 106 ? 7.730 -3.646 -31.402 1.00 50.62 106 LEU A C 1
ATOM 816 O O . LEU A 1 106 ? 6.849 -4.201 -30.749 1.00 50.62 106 LEU A O 1
ATOM 820 N N . VAL A 1 107 ? 8.587 -2.791 -30.844 1.00 53.62 107 VAL A N 1
ATOM 821 C CA . VAL A 1 107 ? 8.429 -2.237 -29.489 1.00 53.62 107 VAL A CA 1
ATOM 822 C C . VAL A 1 107 ? 7.298 -1.216 -29.542 1.00 53.62 107 VAL A C 1
ATOM 824 O O . VAL A 1 107 ? 7.373 -0.307 -30.361 1.00 53.62 107 VAL A O 1
ATOM 827 N N . ASN A 1 108 ? 6.285 -1.331 -28.678 1.00 57.78 108 ASN A N 1
ATOM 828 C CA . ASN A 1 108 ? 5.237 -0.316 -28.577 1.00 57.78 108 ASN A CA 1
ATOM 829 C C . ASN A 1 108 ? 5.830 0.983 -27.975 1.00 57.78 108 ASN A C 1
ATOM 831 O O . ASN A 1 108 ? 6.154 0.996 -26.779 1.00 57.78 108 ASN A O 1
ATOM 835 N N . PRO A 1 109 ? 5.983 2.066 -28.763 1.00 56.69 109 PRO A N 1
ATOM 836 C CA . PRO A 1 109 ? 6.620 3.293 -28.293 1.00 56.69 109 PRO A CA 1
ATOM 837 C C . PRO A 1 109 ? 5.776 4.000 -27.229 1.00 56.69 109 PRO A C 1
ATOM 839 O O . PRO A 1 109 ? 6.330 4.555 -26.287 1.00 56.69 109 PRO A O 1
ATOM 842 N N . ASP A 1 110 ? 4.446 3.909 -27.302 1.00 61.03 110 ASP A N 1
ATOM 843 C CA . ASP A 1 110 ? 3.551 4.514 -26.313 1.00 61.03 110 ASP A CA 1
ATOM 844 C C . ASP A 1 110 ? 3.695 3.833 -24.949 1.00 61.03 110 ASP A C 1
ATOM 846 O O . ASP A 1 110 ? 3.690 4.491 -23.908 1.00 61.03 110 ASP A O 1
ATOM 850 N N . ALA A 1 111 ? 3.857 2.508 -24.935 1.00 64.94 111 ALA A N 1
ATOM 851 C CA . ALA A 1 111 ? 4.105 1.757 -23.708 1.00 64.94 111 ALA A CA 1
ATOM 852 C C . ALA A 1 111 ? 5.477 2.095 -23.101 1.00 64.94 111 ALA A C 1
ATOM 854 O O . ALA A 1 111 ? 5.587 2.242 -21.883 1.00 64.94 111 ALA A O 1
ATOM 855 N N . ALA A 1 112 ? 6.507 2.265 -23.936 1.00 64.44 112 ALA A N 1
ATOM 856 C CA . ALA A 1 112 ? 7.842 2.658 -23.490 1.00 64.44 112 ALA A CA 1
ATOM 857 C C . ALA A 1 112 ? 7.861 4.089 -22.928 1.00 64.44 112 ALA A C 1
ATOM 859 O O . ALA A 1 112 ? 8.369 4.305 -21.827 1.00 64.44 112 ALA A O 1
ATOM 860 N N . ASN A 1 113 ? 7.232 5.037 -23.628 1.00 66.75 113 ASN A N 1
ATOM 861 C CA . ASN A 1 113 ? 7.159 6.448 -23.238 1.00 66.75 113 ASN A CA 1
ATOM 862 C C . ASN A 1 113 ? 6.376 6.669 -21.937 1.00 66.75 113 ASN A C 1
ATOM 864 O O . ASN A 1 113 ? 6.642 7.623 -21.212 1.00 66.75 113 ASN A O 1
ATOM 868 N N . LYS A 1 114 ? 5.440 5.772 -21.594 1.00 77.81 114 LYS A N 1
ATOM 869 C CA . LYS A 1 114 ? 4.767 5.797 -20.285 1.00 77.81 114 LYS A CA 1
ATOM 870 C C . LYS A 1 114 ? 5.708 5.505 -19.120 1.00 77.81 114 LYS A C 1
ATOM 872 O O . LYS A 1 114 ? 5.430 5.970 -18.023 1.00 77.81 114 LYS A O 1
ATOM 877 N N . ILE A 1 115 ? 6.767 4.720 -19.336 1.00 76.12 115 ILE A N 1
ATOM 878 C CA . ILE A 1 115 ? 7.761 4.379 -18.304 1.00 76.12 115 ILE A CA 1
ATOM 879 C C . ILE A 1 115 ? 8.907 5.384 -18.331 1.00 76.12 115 ILE A C 1
ATOM 881 O O . ILE A 1 115 ? 9.329 5.890 -17.295 1.00 76.12 115 ILE A O 1
ATOM 885 N N . PHE A 1 116 ? 9.417 5.673 -19.519 1.00 74.50 116 PHE A N 1
ATOM 886 C CA . PHE A 1 116 ? 10.617 6.458 -19.726 1.00 74.50 116 PHE A CA 1
ATOM 887 C C . PHE A 1 116 ? 10.252 7.643 -20.612 1.00 74.50 116 PHE A C 1
ATOM 889 O O . PHE A 1 116 ? 10.224 7.523 -21.824 1.00 74.50 116 PHE A O 1
ATOM 896 N N . ASP A 1 117 ? 9.953 8.795 -20.026 1.00 70.56 117 ASP A N 1
ATOM 897 C CA . ASP A 1 117 ? 9.877 10.019 -20.821 1.00 70.56 117 ASP A CA 1
ATOM 898 C C . ASP A 1 117 ? 11.252 10.676 -20.932 1.00 70.56 117 ASP A C 1
ATOM 900 O O . ASP A 1 117 ? 12.197 10.342 -20.209 1.00 70.56 117 ASP A O 1
ATOM 904 N N . LYS A 1 118 ? 11.355 11.614 -21.873 1.00 68.19 118 LYS A N 1
ATOM 905 C CA . LYS A 1 118 ? 12.593 12.322 -22.187 1.00 68.19 118 LYS A CA 1
ATOM 906 C C . LYS A 1 118 ? 13.276 12.890 -20.937 1.00 68.19 118 LYS A C 1
ATOM 908 O O . LYS A 1 118 ? 14.470 12.667 -20.752 1.00 68.19 118 LYS A O 1
ATOM 913 N N . ASP A 1 119 ? 12.513 13.546 -20.066 1.00 70.25 119 ASP A N 1
ATOM 914 C CA . ASP A 1 119 ? 13.039 14.188 -18.859 1.00 70.25 119 ASP A CA 1
ATOM 915 C C . ASP A 1 119 ? 13.676 13.165 -17.909 1.00 70.25 119 ASP A C 1
ATOM 917 O O . ASP A 1 119 ? 14.806 13.345 -17.449 1.00 70.25 119 ASP A O 1
ATOM 921 N N . LEU A 1 120 ? 12.982 12.052 -17.644 1.00 77.31 120 LEU A N 1
ATOM 922 C CA . LEU A 1 120 ? 13.492 11.001 -16.764 1.00 77.31 120 LEU A CA 1
ATOM 923 C C . LEU A 1 120 ? 14.801 10.400 -17.295 1.00 77.31 120 LEU A C 1
ATOM 925 O O . LEU A 1 120 ? 15.717 10.106 -16.530 1.00 77.31 120 LEU A O 1
ATOM 929 N N . ILE A 1 121 ? 14.901 10.210 -18.603 1.00 66.94 121 ILE A N 1
ATOM 930 C CA . ILE A 1 121 ? 16.066 9.610 -19.265 1.00 66.94 121 ILE A CA 1
ATOM 931 C C . ILE A 1 121 ? 17.277 10.514 -19.173 1.00 66.94 121 ILE A C 1
ATOM 933 O O . ILE A 1 121 ? 18.346 10.056 -18.770 1.00 66.94 121 ILE A O 1
ATOM 937 N N . GLU A 1 122 ? 17.116 11.797 -19.480 1.00 67.56 122 GLU A N 1
ATOM 938 C CA . GLU A 1 122 ? 18.200 12.766 -19.343 1.00 67.56 122 GLU A CA 1
ATOM 939 C C . GLU A 1 122 ? 18.735 12.804 -17.903 1.00 67.56 122 GLU A C 1
ATOM 941 O O . GLU A 1 122 ? 19.951 12.835 -17.691 1.00 67.56 122 GLU A O 1
ATOM 946 N N . GLU A 1 123 ? 17.855 12.723 -16.904 1.00 70.94 123 GLU A N 1
ATOM 947 C CA . GLU A 1 123 ? 18.256 12.688 -15.496 1.00 70.94 123 GLU A CA 1
ATOM 948 C C . GLU A 1 123 ? 18.915 11.361 -15.079 1.00 70.94 123 GLU A C 1
ATOM 950 O O . GLU A 1 123 ? 19.934 11.365 -14.378 1.00 70.94 123 GLU A O 1
ATOM 955 N N . LEU A 1 124 ? 18.410 10.216 -15.548 1.00 71.62 124 LEU A N 1
ATOM 956 C CA . LEU A 1 124 ? 19.038 8.909 -15.317 1.00 71.62 124 LEU A CA 1
ATOM 957 C C . LEU A 1 124 ? 20.451 8.851 -15.916 1.00 71.62 124 LEU A C 1
ATOM 959 O O . LEU A 1 124 ? 21.372 8.356 -15.261 1.00 71.62 124 LEU A O 1
ATOM 963 N N . ALA A 1 125 ? 20.639 9.399 -17.120 1.00 64.62 125 ALA A N 1
ATOM 964 C CA . ALA A 1 125 ? 21.932 9.459 -17.799 1.00 64.62 125 ALA A CA 1
ATOM 965 C C . ALA A 1 125 ? 22.962 10.265 -16.996 1.00 64.62 125 ALA A C 1
ATOM 967 O O . ALA A 1 125 ? 24.088 9.810 -16.784 1.00 64.62 125 ALA A O 1
ATOM 968 N N . LYS A 1 126 ? 22.565 11.433 -16.470 1.00 70.00 126 LYS A N 1
ATOM 969 C CA . LYS A 1 126 ? 23.429 12.277 -15.622 1.00 70.00 126 LYS A CA 1
ATOM 970 C C . LYS A 1 126 ? 23.874 11.561 -14.344 1.00 70.00 126 LYS A C 1
ATOM 972 O O . LYS A 1 126 ? 24.939 11.870 -13.809 1.00 70.00 126 LYS A O 1
ATOM 977 N N . LYS A 1 127 ? 23.074 10.615 -13.841 1.00 71.81 127 LYS A N 1
ATOM 978 C CA . LYS A 1 127 ? 23.303 9.927 -12.561 1.00 71.81 127 LYS A CA 1
ATOM 979 C C . LYS A 1 127 ? 23.734 8.463 -12.706 1.00 71.81 127 LYS A C 1
ATOM 981 O O . LYS A 1 127 ? 23.721 7.738 -11.709 1.00 71.81 127 LYS A O 1
ATOM 986 N N . GLU A 1 128 ? 24.188 8.023 -13.882 1.00 65.50 128 GLU A N 1
ATOM 987 C CA . GLU A 1 128 ? 24.555 6.622 -14.160 1.00 65.50 128 GLU A CA 1
ATOM 988 C C . GLU A 1 128 ? 25.461 6.000 -13.072 1.00 65.50 128 GLU A C 1
ATOM 990 O O . GLU A 1 128 ? 25.181 4.914 -12.546 1.00 65.50 128 GLU A O 1
ATOM 995 N N . GLY A 1 129 ? 26.511 6.725 -12.666 1.00 64.69 129 GLY A N 1
ATOM 996 C CA . GLY A 1 129 ? 27.480 6.294 -11.649 1.00 64.69 129 GLY A CA 1
ATOM 997 C C . GLY A 1 129 ? 26.939 6.222 -10.213 1.00 64.69 129 GLY A C 1
ATOM 998 O O . GLY A 1 129 ? 27.559 5.592 -9.358 1.00 64.69 129 GLY A O 1
ATOM 999 N N . ASN A 1 130 ? 25.764 6.796 -9.942 1.00 71.19 130 ASN A N 1
ATOM 1000 C CA . ASN A 1 130 ? 25.176 6.927 -8.603 1.00 71.19 130 ASN A CA 1
ATOM 1001 C C . ASN A 1 130 ? 24.067 5.899 -8.328 1.00 71.19 130 ASN A C 1
ATOM 1003 O O . ASN A 1 130 ? 23.165 6.124 -7.524 1.00 71.19 130 ASN A O 1
ATOM 1007 N N . GLY A 1 131 ? 24.147 4.735 -8.976 1.00 69.12 131 GLY A N 1
ATOM 1008 C CA . GLY A 1 131 ? 23.193 3.639 -8.792 1.00 69.12 131 GLY A CA 1
ATOM 1009 C C . GLY A 1 131 ? 22.095 3.566 -9.853 1.00 69.12 131 GLY A C 1
ATOM 1010 O O . GLY A 1 131 ? 21.249 2.678 -9.756 1.00 69.12 131 GLY A O 1
ATOM 1011 N N . TYR A 1 132 ? 22.157 4.407 -10.888 1.00 74.25 132 TYR A N 1
ATOM 1012 C CA . TYR A 1 132 ? 21.198 4.454 -11.999 1.00 74.25 132 TYR A CA 1
ATOM 1013 C C . TYR A 1 132 ? 21.758 3.866 -13.300 1.00 74.25 132 TYR A C 1
ATOM 1015 O O . TYR A 1 132 ? 21.331 4.226 -14.389 1.00 74.25 132 TYR A O 1
ATOM 1023 N N . SER A 1 133 ? 22.709 2.930 -13.198 1.00 69.38 133 SER A N 1
ATOM 1024 C CA . SER A 1 133 ? 23.236 2.235 -14.378 1.00 69.38 133 SER A CA 1
ATOM 1025 C C . SER A 1 133 ? 22.109 1.603 -15.212 1.00 69.38 133 SER A C 1
ATOM 1027 O O . SER A 1 133 ? 21.143 1.102 -14.619 1.00 69.38 133 SER A O 1
ATOM 1029 N N . PRO A 1 134 ? 22.252 1.500 -16.547 1.00 65.31 134 PRO A N 1
ATOM 1030 C CA . PRO A 1 134 ? 21.248 0.888 -17.422 1.00 65.31 134 PRO A CA 1
ATOM 1031 C C . PRO A 1 134 ? 20.789 -0.497 -16.950 1.00 65.31 134 PRO A C 1
ATOM 1033 O O . PRO A 1 134 ? 19.608 -0.832 -16.983 1.00 65.31 134 PRO A O 1
ATOM 1036 N N . LYS A 1 135 ? 21.717 -1.293 -16.403 1.00 71.50 135 LYS A N 1
ATOM 1037 C CA . LYS A 1 135 ? 21.417 -2.593 -15.788 1.00 71.50 135 LYS A CA 1
ATOM 1038 C C . LYS A 1 135 ? 20.468 -2.476 -14.594 1.00 7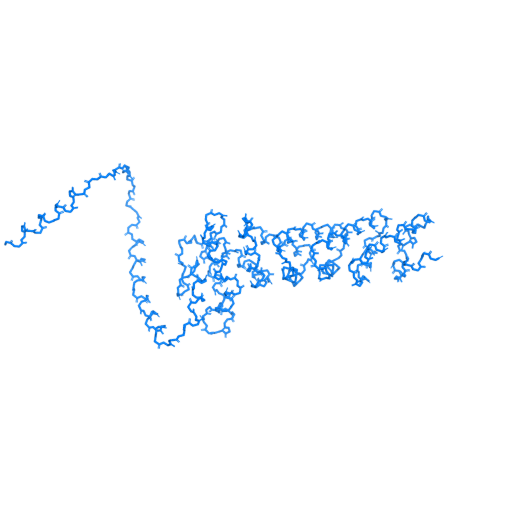1.50 135 LYS A C 1
ATOM 1040 O O . LYS A 1 135 ? 19.588 -3.319 -14.437 1.00 71.50 135 LYS A O 1
ATOM 1045 N N . THR A 1 136 ? 20.703 -1.510 -13.708 1.00 75.69 136 THR A N 1
ATOM 1046 C CA . THR A 1 136 ? 19.868 -1.296 -12.520 1.00 75.69 136 THR A CA 1
ATOM 1047 C C . THR A 1 136 ? 18.482 -0.831 -12.928 1.00 75.69 136 THR A C 1
ATOM 1049 O O . THR A 1 136 ? 17.506 -1.367 -12.410 1.00 75.69 136 THR A O 1
ATOM 1052 N N . VAL A 1 137 ? 18.401 0.120 -13.859 1.00 78.06 137 VAL A N 1
ATOM 1053 C CA . VAL A 1 137 ? 17.134 0.635 -14.387 1.00 78.06 137 VAL A CA 1
ATOM 1054 C C . VAL A 1 137 ? 16.328 -0.511 -15.001 1.00 78.06 137 VAL A C 1
ATOM 1056 O O . VAL A 1 137 ? 15.254 -0.818 -14.497 1.00 78.06 137 VAL A O 1
ATOM 1059 N N . ALA A 1 138 ? 16.903 -1.247 -15.961 1.00 72.38 138 ALA A N 1
ATOM 1060 C CA . ALA A 1 138 ? 16.240 -2.380 -16.611 1.00 72.38 138 ALA A CA 1
ATOM 1061 C C . ALA A 1 138 ? 15.763 -3.445 -15.611 1.00 72.38 138 ALA A C 1
ATOM 1063 O O . ALA A 1 138 ? 14.616 -3.878 -15.668 1.00 72.38 138 ALA A O 1
ATOM 1064 N N . LYS A 1 139 ? 16.621 -3.838 -14.657 1.00 79.31 139 LYS A N 1
ATOM 1065 C CA . LYS A 1 139 ? 16.263 -4.824 -13.626 1.00 79.31 139 LYS A CA 1
ATOM 1066 C C . LYS A 1 139 ? 15.044 -4.381 -12.813 1.00 79.31 139 LYS A C 1
ATOM 1068 O O . LYS A 1 139 ? 14.174 -5.202 -12.548 1.00 79.31 139 LYS A O 1
ATOM 1073 N N . ASN A 1 140 ? 15.022 -3.129 -12.356 1.00 84.50 140 ASN A N 1
ATOM 1074 C CA . ASN A 1 140 ? 13.924 -2.634 -11.525 1.00 84.50 140 ASN A CA 1
ATOM 1075 C C . ASN A 1 140 ? 12.640 -2.493 -12.335 1.00 84.50 140 ASN A C 1
ATOM 1077 O O . ASN A 1 140 ? 11.592 -2.903 -11.859 1.00 84.50 140 ASN A O 1
ATOM 1081 N N . THR A 1 141 ? 12.721 -1.984 -13.564 1.00 84.50 141 THR A N 1
ATOM 1082 C CA . THR A 1 141 ? 11.552 -1.867 -14.439 1.00 84.50 141 THR A CA 1
ATOM 1083 C C . THR A 1 141 ? 10.909 -3.221 -14.702 1.00 84.50 141 THR A C 1
ATOM 1085 O O . THR A 1 141 ? 9.708 -3.351 -14.514 1.00 84.50 141 THR A O 1
ATOM 1088 N N . VAL A 1 142 ? 11.693 -4.239 -15.080 1.00 80.88 142 VAL A N 1
ATOM 1089 C CA . VAL A 1 142 ? 11.159 -5.588 -15.340 1.00 80.88 142 VAL A CA 1
ATOM 1090 C C . VAL A 1 142 ? 10.456 -6.145 -14.107 1.00 80.88 142 VAL A C 1
ATOM 1092 O O . VAL A 1 142 ? 9.321 -6.586 -14.219 1.00 80.88 142 VAL A O 1
ATOM 1095 N N . LYS A 1 143 ? 11.085 -6.058 -12.931 1.00 87.56 143 LYS A N 1
ATOM 1096 C CA . LYS A 1 143 ? 10.484 -6.541 -11.682 1.00 87.56 143 LYS A CA 1
ATOM 1097 C C . LYS A 1 143 ? 9.162 -5.851 -11.355 1.00 87.56 143 LYS A C 1
ATOM 1099 O O . LYS A 1 143 ? 8.185 -6.527 -11.080 1.00 87.56 143 LYS A O 1
ATOM 1104 N N . LEU A 1 144 ? 9.122 -4.521 -11.440 1.00 90.25 144 LEU A N 1
ATOM 1105 C CA . LEU A 1 144 ? 7.904 -3.758 -11.160 1.00 90.25 144 LEU A CA 1
ATOM 1106 C C . LEU A 1 144 ? 6.779 -4.107 -12.145 1.00 90.25 144 LEU A C 1
ATOM 1108 O O . LEU A 1 144 ? 5.626 -4.213 -11.742 1.00 90.25 144 LEU A O 1
ATOM 1112 N N . LEU A 1 145 ? 7.107 -4.336 -13.420 1.00 87.44 145 LEU A N 1
ATOM 1113 C CA . LEU A 1 145 ? 6.136 -4.798 -14.416 1.00 87.44 145 LEU A CA 1
ATOM 1114 C C . LEU A 1 145 ? 5.642 -6.224 -14.127 1.00 87.44 145 LEU A C 1
ATOM 1116 O O . LEU A 1 145 ? 4.455 -6.497 -14.282 1.00 87.44 145 LEU A O 1
ATOM 1120 N N . GLU A 1 146 ? 6.527 -7.131 -13.706 1.00 88.38 146 GLU A N 1
ATOM 1121 C CA . GLU A 1 146 ? 6.163 -8.498 -13.300 1.00 88.38 146 GLU A CA 1
ATOM 1122 C C . GLU A 1 146 ? 5.259 -8.514 -12.058 1.00 88.38 146 GLU A C 1
ATOM 1124 O O . GLU A 1 146 ? 4.348 -9.336 -11.982 1.00 88.38 146 GLU A O 1
ATOM 1129 N N . GLU A 1 147 ? 5.472 -7.580 -11.131 1.00 89.31 147 GLU A N 1
ATOM 1130 C CA . GLU A 1 147 ? 4.635 -7.344 -9.945 1.00 89.31 147 GLU A CA 1
ATOM 1131 C C . GLU A 1 147 ? 3.305 -6.638 -10.284 1.00 89.31 147 GLU A C 1
ATOM 1133 O O . GLU A 1 147 ? 2.446 -6.502 -9.421 1.00 89.31 147 GLU A O 1
ATOM 1138 N N . GLY A 1 148 ? 3.098 -6.204 -11.534 1.00 90.69 148 GLY A N 1
ATOM 1139 C CA . GLY A 1 148 ? 1.860 -5.561 -11.991 1.00 90.69 148 GLY A CA 1
ATOM 1140 C C . GLY A 1 148 ? 1.771 -4.056 -11.708 1.00 90.69 148 GLY A C 1
ATOM 1141 O O . GLY A 1 148 ? 0.686 -3.473 -11.785 1.00 90.69 148 GLY A O 1
ATOM 1142 N N . VAL A 1 149 ? 2.890 -3.401 -11.388 1.00 93.00 149 VAL A N 1
ATOM 1143 C CA . VAL A 1 149 ? 2.943 -1.940 -11.257 1.00 93.00 149 VAL A CA 1
ATOM 1144 C C . VAL A 1 149 ? 2.764 -1.300 -12.630 1.00 93.00 149 VAL A C 1
ATOM 1146 O O . VAL A 1 149 ? 3.431 -1.655 -13.605 1.00 93.00 149 VAL A O 1
ATOM 1149 N N . GLU A 1 150 ? 1.871 -0.321 -12.710 1.00 93.38 150 GLU A N 1
ATOM 1150 C CA . GLU A 1 150 ? 1.541 0.316 -13.979 1.00 93.38 150 GLU A CA 1
ATOM 1151 C C . GLU A 1 150 ? 2.708 1.148 -14.537 1.00 93.38 150 GLU A C 1
ATOM 1153 O O . GLU A 1 150 ? 3.376 1.863 -13.782 1.00 93.38 150 GLU A O 1
ATOM 1158 N N . PRO A 1 151 ? 2.918 1.158 -15.868 1.00 86.62 151 PRO A N 1
ATOM 1159 C CA . PRO A 1 151 ? 3.981 1.921 -16.520 1.00 86.62 151 PRO A CA 1
ATOM 1160 C C . PRO A 1 151 ? 4.123 3.380 -16.058 1.00 86.62 151 PRO A C 1
ATOM 1162 O O . PRO A 1 151 ? 5.226 3.821 -15.738 1.00 86.62 151 PRO A O 1
ATOM 1165 N N . GLY A 1 152 ? 3.007 4.113 -15.961 1.00 89.38 152 GLY A N 1
ATOM 1166 C CA . GLY A 1 152 ? 3.011 5.509 -15.510 1.00 89.38 152 GLY A CA 1
ATOM 1167 C C . GLY A 1 152 ? 3.414 5.670 -14.040 1.00 89.38 152 GLY A C 1
ATOM 1168 O O . GLY A 1 152 ? 4.099 6.627 -13.681 1.00 89.38 152 GLY A O 1
ATOM 1169 N N . ASN A 1 153 ? 3.066 4.701 -13.191 1.00 94.75 153 ASN A N 1
ATOM 1170 C CA . ASN A 1 153 ? 3.484 4.679 -11.791 1.00 94.75 153 ASN A CA 1
ATOM 1171 C C . ASN A 1 153 ? 4.978 4.362 -11.651 1.00 94.75 153 ASN A C 1
ATOM 1173 O O . ASN A 1 153 ? 5.640 4.955 -10.798 1.00 94.75 153 ASN A O 1
ATOM 1177 N N . ILE A 1 154 ? 5.534 3.501 -12.514 1.00 92.38 154 ILE A N 1
ATOM 1178 C CA . ILE A 1 154 ? 6.984 3.250 -12.578 1.00 92.38 154 ILE A CA 1
ATOM 1179 C C . ILE A 1 154 ? 7.732 4.539 -12.937 1.00 92.38 154 ILE A C 1
ATOM 1181 O O . ILE A 1 154 ? 8.681 4.895 -12.238 1.00 92.38 154 ILE A O 1
ATOM 1185 N N . ASN A 1 155 ? 7.287 5.263 -13.972 1.00 89.62 155 ASN A N 1
ATOM 1186 C CA . ASN A 1 155 ? 7.865 6.559 -14.347 1.00 89.62 155 ASN A CA 1
ATOM 1187 C C . ASN A 1 155 ? 7.886 7.523 -13.158 1.00 89.62 155 ASN A C 1
ATOM 1189 O O . ASN A 1 155 ? 8.937 8.050 -12.795 1.00 89.62 155 ASN A O 1
ATOM 1193 N N . LYS A 1 156 ? 6.734 7.685 -12.504 1.00 94.75 156 LYS A N 1
ATOM 1194 C CA . LYS A 1 156 ? 6.564 8.588 -11.367 1.00 94.75 156 LYS A CA 1
ATOM 1195 C C . LYS A 1 156 ? 7.483 8.236 -10.195 1.00 94.75 156 LYS A C 1
ATOM 1197 O O . LYS A 1 156 ? 8.120 9.118 -9.624 1.00 94.75 156 LYS A O 1
ATOM 1202 N N . LEU A 1 157 ? 7.586 6.949 -9.862 1.00 94.56 157 LEU A N 1
ATOM 1203 C CA . LEU A 1 157 ? 8.497 6.440 -8.834 1.00 94.56 157 LEU A CA 1
ATOM 1204 C C . LEU A 1 157 ? 9.963 6.698 -9.186 1.00 94.56 157 LEU A C 1
ATOM 1206 O O . LEU A 1 157 ? 10.753 7.052 -8.312 1.00 94.56 157 LEU A O 1
ATOM 1210 N N . PHE A 1 158 ? 10.340 6.503 -10.450 1.00 90.81 158 PHE A N 1
ATOM 1211 C CA . PHE A 1 158 ? 11.713 6.706 -10.898 1.00 90.81 158 PHE A CA 1
ATOM 1212 C C . PHE A 1 158 ? 12.082 8.187 -10.908 1.00 90.81 158 PHE A C 1
ATOM 1214 O O . PHE A 1 158 ? 13.162 8.515 -10.425 1.00 90.81 158 PHE A O 1
ATOM 1221 N N . LYS A 1 159 ? 11.195 9.077 -11.370 1.00 91.25 159 LYS A N 1
ATOM 1222 C CA . LYS A 1 159 ? 11.405 10.532 -11.308 1.00 91.25 159 LYS A CA 1
ATOM 1223 C C . LYS A 1 159 ? 11.635 10.999 -9.881 1.00 91.25 159 LYS A C 1
ATOM 1225 O O . LYS A 1 159 ? 12.676 11.576 -9.591 1.00 91.25 159 LYS A O 1
ATOM 1230 N N . ASP A 1 160 ? 10.724 10.647 -8.980 1.00 93.25 160 ASP A N 1
ATOM 1231 C CA . ASP A 1 160 ? 10.820 11.025 -7.572 1.00 93.25 160 ASP A CA 1
ATOM 1232 C C . ASP A 1 160 ? 12.090 10.459 -6.909 1.00 93.25 160 ASP A C 1
ATOM 1234 O O . ASP A 1 160 ? 12.772 11.145 -6.143 1.00 93.25 160 ASP A O 1
ATOM 1238 N N . ALA A 1 161 ? 12.484 9.228 -7.256 1.00 91.19 161 ALA A N 1
ATOM 1239 C CA . ALA A 1 161 ? 13.740 8.653 -6.788 1.00 91.19 161 ALA A CA 1
ATOM 1240 C C . ALA A 1 161 ? 14.962 9.427 -7.303 1.00 91.19 161 ALA A C 1
ATOM 1242 O O . ALA A 1 161 ? 15.859 9.742 -6.519 1.00 91.19 161 ALA A O 1
ATOM 1243 N N . VAL A 1 162 ? 14.994 9.743 -8.598 1.00 88.75 162 VAL A N 1
ATOM 1244 C CA . VAL A 1 162 ? 16.097 10.456 -9.250 1.00 88.75 162 VAL A CA 1
ATOM 1245 C C . VAL A 1 162 ? 16.227 11.876 -8.713 1.00 88.75 162 VAL A C 1
ATOM 1247 O O . VAL A 1 162 ? 17.330 12.266 -8.329 1.00 88.75 162 VAL A O 1
ATOM 1250 N N . GLU A 1 163 ? 15.127 12.617 -8.600 1.00 90.19 163 GLU A N 1
ATOM 1251 C CA . GLU A 1 163 ? 15.086 13.974 -8.043 1.00 90.19 163 GLU A CA 1
ATOM 1252 C C . GLU A 1 163 ? 15.616 14.023 -6.602 1.00 90.19 163 GLU A C 1
ATOM 1254 O O . GLU A 1 163 ? 16.335 14.950 -6.236 1.00 90.19 163 GLU A O 1
ATOM 1259 N N . ASN A 1 164 ? 15.337 12.987 -5.803 1.00 88.38 164 ASN A N 1
ATOM 1260 C CA . ASN A 1 164 ? 15.694 12.927 -4.383 1.00 88.38 164 ASN A CA 1
ATOM 1261 C C . ASN A 1 164 ? 16.931 12.060 -4.064 1.00 88.38 164 ASN A C 1
ATOM 1263 O O . ASN A 1 164 ? 17.137 11.692 -2.895 1.00 88.38 164 ASN A O 1
ATOM 1267 N N . ASP A 1 165 ? 17.729 11.709 -5.078 1.00 88.44 165 ASP A N 1
ATOM 1268 C CA . ASP A 1 165 ? 18.946 10.886 -4.981 1.00 88.44 165 ASP A CA 1
ATOM 1269 C C . ASP A 1 165 ? 18.736 9.546 -4.240 1.00 88.44 165 ASP A C 1
ATOM 1271 O O . ASP A 1 165 ? 19.508 9.143 -3.361 1.00 88.44 165 ASP A O 1
ATOM 1275 N N . LYS A 1 166 ? 17.654 8.837 -4.573 1.00 89.38 166 LYS A N 1
ATOM 1276 C CA . LYS A 1 166 ? 17.255 7.565 -3.954 1.00 89.38 166 LYS A CA 1
ATOM 1277 C C . LYS A 1 166 ? 17.606 6.346 -4.810 1.00 89.38 166 LYS A C 1
ATOM 1279 O O . LYS A 1 166 ? 17.626 6.374 -6.027 1.00 89.38 166 LYS A O 1
ATOM 1284 N N . LYS A 1 167 ? 17.841 5.193 -4.181 1.00 87.12 167 LYS A N 1
ATOM 1285 C CA . LYS A 1 167 ? 18.199 3.967 -4.918 1.00 87.12 167 LYS A CA 1
ATOM 1286 C C . LYS A 1 167 ? 16.957 3.268 -5.475 1.00 87.12 167 LYS A C 1
ATOM 1288 O O . LYS A 1 167 ? 16.090 2.878 -4.701 1.00 87.12 167 LYS A O 1
ATOM 1293 N N . LEU A 1 168 ? 16.943 2.979 -6.780 1.00 83.69 168 LEU A N 1
ATOM 1294 C CA . LEU A 1 168 ? 15.833 2.261 -7.430 1.00 83.69 168 LEU A CA 1
ATOM 1295 C C . LEU A 1 168 ? 15.590 0.859 -6.852 1.00 83.69 168 LEU A C 1
ATOM 1297 O O . LEU A 1 168 ? 14.450 0.483 -6.625 1.00 83.69 168 LEU A O 1
ATOM 1301 N N . GLY A 1 169 ? 16.661 0.123 -6.527 1.00 80.25 169 GLY A N 1
ATOM 1302 C CA . GLY A 1 169 ? 16.589 -1.235 -5.955 1.00 80.25 169 GLY A CA 1
ATOM 1303 C C . GLY A 1 169 ? 16.017 -1.334 -4.539 1.00 80.25 169 GLY A C 1
ATOM 1304 O O . GLY A 1 169 ? 16.204 -2.347 -3.877 1.00 80.25 169 GLY A O 1
ATOM 1305 N N . TRP A 1 170 ? 15.451 -0.251 -4.016 1.00 85.62 170 TRP A N 1
ATOM 1306 C CA . TRP A 1 170 ? 14.682 -0.261 -2.781 1.00 85.62 170 TRP A CA 1
ATOM 1307 C C . TRP A 1 170 ? 13.171 -0.327 -3.060 1.00 85.62 170 TRP A C 1
ATOM 1309 O O . TRP A 1 170 ? 12.422 -0.743 -2.180 1.00 85.62 170 TRP A O 1
ATOM 1319 N N . ILE A 1 171 ? 12.733 0.060 -4.264 1.00 87.31 171 ILE A N 1
ATOM 1320 C CA . ILE A 1 171 ? 11.323 0.120 -4.665 1.00 87.31 171 ILE A CA 1
ATOM 1321 C C . ILE A 1 171 ? 10.755 -1.296 -4.816 1.00 87.31 171 ILE A C 1
ATOM 1323 O O . ILE A 1 171 ? 9.731 -1.586 -4.206 1.00 87.31 171 ILE A O 1
ATOM 1327 N N . ASP A 1 172 ? 11.450 -2.185 -5.534 1.00 80.00 172 ASP A N 1
ATOM 1328 C CA . ASP A 1 172 ? 11.034 -3.581 -5.767 1.00 80.00 172 ASP A CA 1
ATOM 1329 C C . ASP A 1 172 ? 10.764 -4.325 -4.447 1.00 80.00 172 ASP A C 1
ATOM 1331 O O . ASP A 1 172 ? 9.660 -4.787 -4.182 1.00 80.00 172 ASP A O 1
ATOM 1335 N N . ASN A 1 173 ? 11.729 -4.298 -3.526 1.00 86.94 173 ASN A N 1
ATOM 1336 C CA . ASN A 1 173 ? 11.596 -4.913 -2.202 1.00 86.94 173 ASN A CA 1
ATOM 1337 C C . ASN A 1 173 ? 10.378 -4.385 -1.411 1.00 86.94 173 ASN A C 1
ATOM 1339 O O . ASN A 1 173 ? 9.837 -5.055 -0.531 1.00 86.94 173 ASN A O 1
ATOM 1343 N N . ARG A 1 174 ? 9.942 -3.148 -1.674 1.00 89.69 174 ARG A N 1
ATOM 1344 C CA . ARG A 1 174 ? 8.815 -2.538 -0.959 1.00 89.69 174 ARG A CA 1
ATOM 1345 C C . ARG A 1 174 ? 7.471 -2.948 -1.511 1.00 89.69 174 ARG A C 1
ATOM 1347 O O . ARG A 1 174 ? 6.559 -3.086 -0.698 1.00 89.69 174 ARG A O 1
ATOM 1354 N N . ILE A 1 175 ? 7.364 -3.133 -2.820 1.00 91.94 175 ILE A N 1
ATOM 1355 C CA . ILE A 1 175 ? 6.169 -3.694 -3.447 1.00 91.94 175 ILE A CA 1
ATOM 1356 C C . ILE A 1 175 ? 5.977 -5.125 -2.942 1.00 91.94 175 ILE A C 1
ATOM 1358 O O . ILE A 1 175 ? 4.953 -5.392 -2.319 1.00 91.94 175 ILE A O 1
ATOM 1362 N N . GLU A 1 176 ? 7.017 -5.962 -3.012 1.00 90.81 176 GLU A N 1
ATOM 1363 C CA . GLU A 1 176 ? 7.009 -7.333 -2.472 1.00 90.81 176 GLU A CA 1
ATOM 1364 C C . GLU A 1 176 ? 6.573 -7.358 -0.992 1.00 90.81 176 GLU A C 1
ATOM 1366 O O . GLU A 1 176 ? 5.622 -8.040 -0.610 1.00 90.81 176 GLU A O 1
ATOM 1371 N N . THR A 1 177 ? 7.175 -6.507 -0.149 1.00 93.00 177 THR A N 1
ATOM 1372 C CA . THR A 1 177 ? 6.780 -6.388 1.268 1.00 93.00 177 THR A CA 1
ATOM 1373 C C . THR A 1 177 ? 5.308 -5.975 1.432 1.00 93.00 177 THR A C 1
ATOM 1375 O O . THR A 1 177 ? 4.650 -6.355 2.403 1.00 93.00 177 THR A O 1
ATOM 1378 N N . LEU A 1 178 ? 4.773 -5.109 0.571 1.00 95.44 178 LEU A N 1
ATOM 1379 C CA . LEU A 1 178 ? 3.378 -4.664 0.658 1.00 95.44 178 LEU A CA 1
ATOM 1380 C C . LEU A 1 178 ? 2.414 -5.796 0.304 1.00 95.44 178 LEU A C 1
ATOM 1382 O O . LEU A 1 178 ? 1.434 -5.987 1.032 1.00 95.44 178 LEU A O 1
ATOM 1386 N N . GLU A 1 179 ? 2.729 -6.572 -0.726 1.00 94.19 179 GLU A N 1
ATOM 1387 C CA . GLU A 1 179 ? 1.967 -7.754 -1.124 1.00 94.19 179 GLU A CA 1
ATOM 1388 C C . GLU A 1 179 ? 1.970 -8.828 -0.030 1.00 94.19 179 GLU A C 1
ATOM 1390 O O . GLU A 1 179 ? 0.907 -9.342 0.333 1.00 94.19 179 GLU A O 1
ATOM 1395 N N . GLU A 1 180 ? 3.124 -9.092 0.592 1.00 94.31 180 GLU A N 1
ATOM 1396 C CA . GLU A 1 180 ? 3.240 -9.982 1.759 1.00 94.31 180 GLU A CA 1
ATOM 1397 C C . GLU A 1 180 ? 2.375 -9.514 2.940 1.00 94.31 180 GLU A C 1
ATOM 1399 O O . GLU A 1 180 ? 1.788 -10.320 3.665 1.00 94.31 180 GLU A O 1
ATOM 1404 N N . ASN A 1 181 ? 2.243 -8.195 3.121 1.00 95.12 181 ASN A N 1
ATOM 1405 C CA . ASN A 1 181 ? 1.356 -7.596 4.123 1.00 95.12 181 ASN A CA 1
ATOM 1406 C C . ASN A 1 181 ? -0.127 -7.588 3.699 1.00 95.12 181 ASN A C 1
ATOM 1408 O O . ASN A 1 181 ? -0.972 -7.039 4.414 1.00 95.12 181 ASN A O 1
ATOM 1412 N N . GLY A 1 182 ? -0.457 -8.188 2.556 1.00 93.88 182 GLY A N 1
ATOM 1413 C CA . GLY A 1 182 ? -1.812 -8.325 2.042 1.00 93.88 182 GLY A CA 1
ATOM 1414 C C . GLY A 1 182 ? -2.339 -7.100 1.300 1.00 93.88 182 GLY A C 1
ATOM 1415 O O . GLY A 1 182 ? -3.541 -7.047 1.047 1.00 93.88 182 GLY A O 1
ATOM 1416 N N . VAL A 1 183 ? -1.504 -6.122 0.950 1.00 97.38 183 VAL A N 1
ATOM 1417 C CA . VAL A 1 183 ? -1.926 -5.010 0.085 1.00 97.38 183 VAL A CA 1
ATOM 1418 C C . VAL A 1 183 ? -1.975 -5.513 -1.356 1.00 97.38 183 VAL A C 1
ATOM 1420 O O . VAL A 1 183 ? -1.022 -6.131 -1.813 1.00 97.38 183 VAL A O 1
ATOM 1423 N N . ASP A 1 184 ? -3.093 -5.320 -2.051 1.00 96.81 184 ASP A N 1
ATOM 1424 C CA . ASP A 1 184 ? -3.212 -5.717 -3.455 1.00 96.81 184 ASP A CA 1
ATOM 1425 C C . ASP A 1 184 ? -2.521 -4.712 -4.391 1.00 96.81 184 ASP A C 1
ATOM 1427 O O . ASP A 1 184 ? -2.423 -3.521 -4.084 1.00 96.81 184 ASP A O 1
ATOM 1431 N N . VAL A 1 185 ? -2.020 -5.207 -5.527 1.00 94.88 185 VAL A N 1
ATOM 1432 C CA . VAL A 1 185 ? -1.298 -4.390 -6.513 1.00 94.88 185 VAL A CA 1
ATOM 1433 C C . VAL A 1 185 ? -2.148 -3.224 -7.021 1.00 94.88 185 VAL A C 1
ATOM 1435 O O . VAL A 1 185 ? -1.643 -2.111 -7.142 1.00 94.88 185 VAL A O 1
ATOM 1438 N N . ASP A 1 186 ? -3.454 -3.428 -7.204 1.00 96.88 186 ASP A N 1
ATOM 1439 C CA . ASP A 1 186 ? -4.382 -2.373 -7.621 1.00 96.88 186 ASP A CA 1
ATOM 1440 C C . ASP A 1 186 ? -4.404 -1.221 -6.606 1.00 96.88 186 ASP A C 1
ATOM 1442 O O . ASP A 1 186 ? -4.325 -0.056 -6.976 1.00 96.88 186 ASP A O 1
ATOM 1446 N N . THR A 1 187 ? -4.446 -1.526 -5.306 1.00 97.00 187 THR A N 1
ATOM 1447 C CA . THR A 1 187 ? -4.364 -0.541 -4.216 1.00 97.00 187 THR A CA 1
ATOM 1448 C C . THR A 1 187 ? -3.024 0.178 -4.211 1.00 97.00 187 THR A C 1
ATOM 1450 O O . THR A 1 187 ? -2.975 1.372 -3.911 1.00 97.00 187 THR A O 1
ATOM 1453 N N . ILE A 1 188 ? -1.936 -0.538 -4.499 1.00 96.62 188 ILE A N 1
ATOM 1454 C CA . ILE A 1 188 ? -0.595 0.045 -4.582 1.00 96.62 188 ILE A CA 1
ATOM 1455 C C . ILE A 1 188 ? -0.529 1.033 -5.752 1.00 96.62 188 ILE A C 1
ATOM 1457 O O . ILE A 1 188 ? -0.081 2.162 -5.550 1.00 96.62 188 ILE A O 1
ATOM 1461 N N . ASN A 1 189 ? -1.038 0.653 -6.926 1.00 96.25 189 ASN A N 1
ATOM 1462 C CA . ASN A 1 189 ? -1.125 1.523 -8.098 1.00 96.25 189 ASN A CA 1
ATOM 1463 C C . ASN A 1 189 ? -1.966 2.774 -7.811 1.00 96.25 189 ASN A C 1
ATOM 1465 O O . ASN A 1 189 ? -1.464 3.889 -7.958 1.00 96.25 189 ASN A O 1
ATOM 1469 N N . ASP A 1 190 ? -3.181 2.603 -7.282 1.00 96.31 190 ASP A N 1
ATOM 1470 C CA . ASP A 1 190 ? -4.070 3.701 -6.872 1.00 96.31 190 ASP A CA 1
ATOM 1471 C C . ASP A 1 190 ? -3.387 4.665 -5.885 1.00 96.31 190 ASP A C 1
ATOM 1473 O O . ASP A 1 190 ? -3.619 5.877 -5.891 1.00 96.31 190 ASP A O 1
ATOM 1477 N N . PHE A 1 191 ? -2.573 4.127 -4.974 1.00 96.06 191 PHE A N 1
ATOM 1478 C CA . PHE A 1 191 ? -1.859 4.911 -3.973 1.00 96.06 191 PHE A CA 1
ATOM 1479 C C . PHE A 1 191 ? -0.706 5.717 -4.584 1.00 96.06 191 PHE A C 1
ATOM 1481 O O . PHE A 1 191 ? -0.560 6.903 -4.273 1.00 96.06 191 PHE A O 1
ATOM 1488 N N . ILE A 1 192 ? 0.097 5.099 -5.457 1.00 95.81 192 ILE A N 1
ATOM 1489 C CA . ILE A 1 192 ? 1.202 5.765 -6.163 1.00 95.81 192 ILE A CA 1
ATOM 1490 C C . ILE A 1 192 ? 0.657 6.875 -7.065 1.00 95.81 192 ILE A C 1
ATOM 1492 O O . ILE A 1 192 ? 1.185 7.993 -7.054 1.00 95.81 192 ILE A O 1
ATOM 1496 N N . GLU A 1 193 ? -0.436 6.615 -7.782 1.00 93.94 193 GLU A N 1
ATOM 1497 C CA . GLU A 1 193 ? -1.078 7.582 -8.674 1.00 93.94 193 GLU A CA 1
ATOM 1498 C C . GLU A 1 193 ? -1.500 8.854 -7.916 1.00 93.94 193 GLU A C 1
ATOM 1500 O O . GLU A 1 193 ? -1.241 9.972 -8.371 1.00 93.94 193 GLU A O 1
ATOM 1505 N N . LYS A 1 194 ? -2.048 8.707 -6.704 1.00 93.31 194 LYS A N 1
ATOM 1506 C CA . LYS A 1 194 ? -2.500 9.828 -5.856 1.00 93.31 194 LYS A CA 1
ATOM 1507 C C . LYS A 1 194 ? -1.367 10.550 -5.116 1.00 93.31 194 LYS A C 1
ATOM 1509 O O . LYS A 1 194 ? -1.562 11.680 -4.667 1.00 93.31 194 LYS A O 1
ATOM 1514 N N . SER A 1 195 ? -0.202 9.924 -4.942 1.00 93.44 195 SER A N 1
ATOM 1515 C CA . SER A 1 195 ? 0.893 10.480 -4.133 1.00 93.44 195 SER A CA 1
ATOM 1516 C C . SER A 1 195 ? 1.703 11.543 -4.880 1.00 93.44 195 SER A C 1
ATOM 1518 O O . SER A 1 195 ? 2.072 11.353 -6.030 1.00 93.44 195 SER A O 1
ATOM 1520 N N . SER A 1 196 ? 2.043 12.659 -4.235 1.00 91.88 196 SER A N 1
ATOM 1521 C CA . SER A 1 196 ? 2.960 13.657 -4.811 1.00 91.88 196 SER A CA 1
ATOM 1522 C C . SER A 1 196 ? 4.446 13.333 -4.597 1.00 91.88 196 SER A C 1
ATOM 1524 O O . SER A 1 196 ? 5.281 13.944 -5.244 1.00 91.88 196 SER A O 1
ATOM 1526 N N . ASN A 1 197 ? 4.771 12.422 -3.674 1.00 92.56 197 ASN A N 1
ATOM 1527 C CA . ASN A 1 197 ? 6.127 11.938 -3.367 1.00 92.56 197 ASN A CA 1
ATOM 1528 C C . ASN A 1 197 ? 6.022 10.416 -3.161 1.00 92.56 197 ASN A C 1
ATOM 1530 O O . ASN A 1 197 ? 5.967 9.935 -2.020 1.00 92.56 197 ASN A O 1
ATOM 1534 N N . PRO A 1 198 ? 5.838 9.657 -4.256 1.00 92.88 198 PRO A N 1
ATOM 1535 C CA . PRO A 1 198 ? 5.493 8.245 -4.180 1.00 92.88 198 PRO A CA 1
ATOM 1536 C C . PRO A 1 198 ? 6.590 7.392 -3.542 1.00 92.88 198 PRO A C 1
ATOM 1538 O O . PRO A 1 198 ? 6.261 6.398 -2.899 1.00 92.88 198 PRO A O 1
ATOM 1541 N N . TYR A 1 199 ? 7.868 7.756 -3.651 1.00 90.94 199 TYR A N 1
ATOM 1542 C CA . TYR A 1 199 ? 8.966 6.980 -3.081 1.00 90.94 199 TYR A CA 1
ATOM 1543 C C . TYR A 1 199 ? 8.902 6.959 -1.547 1.00 90.94 199 TYR A C 1
ATOM 1545 O O . TYR A 1 199 ? 8.882 5.885 -0.927 1.00 90.94 199 TYR A O 1
ATOM 1553 N N . ASP A 1 200 ? 8.846 8.131 -0.905 1.00 90.88 200 ASP A N 1
ATOM 1554 C CA . ASP A 1 200 ? 8.776 8.204 0.559 1.00 90.88 200 ASP A CA 1
ATOM 1555 C C . ASP A 1 200 ? 7.402 7.762 1.079 1.00 90.88 200 ASP A C 1
ATOM 1557 O O . ASP A 1 200 ? 7.304 7.109 2.127 1.00 90.88 200 ASP A O 1
ATOM 1561 N N . ASP A 1 201 ? 6.329 8.039 0.344 1.00 94.06 201 ASP A N 1
ATOM 1562 C CA . ASP A 1 201 ? 4.997 7.579 0.720 1.00 94.06 201 ASP A CA 1
ATOM 1563 C C . ASP A 1 201 ? 4.898 6.048 0.697 1.00 94.06 201 ASP A C 1
ATOM 1565 O O . ASP A 1 201 ? 4.375 5.462 1.653 1.00 94.06 201 ASP A O 1
ATOM 1569 N N . LEU A 1 202 ? 5.475 5.376 -0.308 1.00 93.81 202 LEU A N 1
ATOM 1570 C CA . LEU A 1 202 ? 5.544 3.911 -0.384 1.00 93.81 202 LEU A CA 1
ATOM 1571 C C . LEU A 1 202 ? 6.358 3.331 0.785 1.00 93.81 202 LEU A C 1
ATOM 1573 O O . LEU A 1 202 ? 5.973 2.324 1.395 1.00 93.81 202 LEU A O 1
ATOM 1577 N N . ARG A 1 203 ? 7.440 4.012 1.193 1.00 90.19 203 ARG A N 1
ATOM 1578 C CA . ARG A 1 203 ? 8.234 3.651 2.390 1.00 90.19 203 ARG A CA 1
ATOM 1579 C C . ARG A 1 203 ? 7.383 3.638 3.630 1.00 90.19 203 ARG A C 1
ATOM 1581 O O . ARG A 1 203 ? 7.412 2.699 4.433 1.00 90.19 203 ARG A O 1
ATOM 1588 N N . HIS A 1 204 ? 6.668 4.731 3.816 1.00 92.69 204 HIS A N 1
ATOM 1589 C CA . HIS A 1 204 ? 5.822 4.926 4.964 1.00 92.69 204 HIS A CA 1
ATOM 1590 C C . HIS A 1 204 ? 4.629 3.974 4.940 1.00 92.69 204 HIS A C 1
ATOM 1592 O O . HIS A 1 204 ? 4.240 3.507 6.014 1.00 92.69 204 HIS A O 1
ATOM 1598 N N . LEU A 1 205 ? 4.094 3.653 3.763 1.00 95.31 205 LEU A N 1
ATOM 1599 C CA . LEU A 1 205 ? 3.009 2.698 3.594 1.00 95.31 205 LEU A CA 1
ATOM 1600 C C . LEU A 1 205 ? 3.438 1.302 4.042 1.00 95.31 205 LEU A C 1
ATOM 1602 O O . LEU A 1 205 ? 2.782 0.736 4.911 1.00 95.31 205 LEU A O 1
ATOM 1606 N N . SER A 1 206 ? 4.585 0.813 3.567 1.00 92.75 206 SER A N 1
ATOM 1607 C CA . SER A 1 206 ? 5.145 -0.497 3.938 1.00 92.75 206 SER A CA 1
ATOM 1608 C C . SER A 1 206 ? 5.350 -0.644 5.455 1.00 92.75 206 SER A C 1
ATOM 1610 O O . SER A 1 206 ? 4.986 -1.651 6.061 1.00 92.75 206 SER A O 1
ATOM 1612 N N . CYS A 1 207 ? 5.841 0.399 6.133 1.00 90.94 207 CYS A N 1
ATOM 1613 C CA . CYS A 1 207 ? 5.950 0.380 7.597 1.00 90.94 207 CYS A CA 1
ATOM 1614 C C . CYS A 1 207 ? 4.581 0.373 8.306 1.00 90.94 207 CYS A C 1
ATOM 1616 O O . CYS A 1 207 ? 4.450 -0.159 9.411 1.00 90.94 207 CYS A O 1
ATOM 1618 N N . LYS A 1 208 ? 3.562 1.020 7.730 1.00 94.19 208 LYS A N 1
ATOM 1619 C CA . LYS A 1 208 ? 2.225 1.136 8.334 1.00 94.19 208 LYS A CA 1
ATOM 1620 C C . LYS A 1 208 ? 1.372 -0.105 8.083 1.00 94.19 208 LYS A C 1
ATOM 1622 O O . LYS A 1 208 ? 0.677 -0.510 9.015 1.00 94.19 208 LYS A O 1
ATOM 1627 N N . SER A 1 209 ? 1.447 -0.713 6.901 1.00 95.44 209 SER A N 1
ATOM 1628 C CA . SER A 1 209 ? 0.749 -1.959 6.564 1.00 95.44 209 SER A CA 1
ATOM 1629 C C . SER A 1 209 ? 1.165 -3.080 7.516 1.00 95.44 209 SER A C 1
ATOM 1631 O O . SER A 1 209 ? 0.304 -3.663 8.169 1.00 95.44 209 SER A O 1
ATOM 1633 N N . LEU A 1 210 ? 2.469 -3.257 7.750 1.00 96.00 210 LEU A N 1
ATOM 1634 C CA . LEU A 1 210 ? 2.993 -4.222 8.723 1.00 96.00 210 LEU A CA 1
ATOM 1635 C C . LEU A 1 210 ? 2.424 -4.004 10.135 1.00 96.00 210 LEU A C 1
ATOM 1637 O O . LEU A 1 210 ? 2.133 -4.941 10.878 1.00 96.00 210 LEU A O 1
ATOM 1641 N N . ILE A 1 211 ? 2.240 -2.748 10.544 1.00 95.62 211 ILE A N 1
ATOM 1642 C CA . ILE A 1 211 ? 1.620 -2.443 11.835 1.00 95.62 211 ILE A CA 1
ATOM 1643 C C . ILE A 1 211 ? 0.136 -2.829 11.841 1.00 95.62 211 ILE A C 1
ATOM 1645 O O . ILE A 1 211 ? -0.330 -3.339 12.858 1.00 95.62 211 ILE A O 1
ATOM 1649 N N . LEU A 1 212 ? -0.608 -2.579 10.761 1.00 97.44 212 LEU A N 1
ATOM 1650 C CA . LEU A 1 212 ? -2.015 -2.982 10.646 1.00 97.44 212 LEU A CA 1
ATOM 1651 C C . LEU A 1 212 ? -2.158 -4.511 10.699 1.00 97.44 212 LEU A C 1
ATOM 1653 O O . LEU A 1 212 ? -3.000 -5.010 11.450 1.00 97.44 212 LEU A O 1
ATOM 1657 N N . VAL A 1 213 ? -1.265 -5.244 10.031 1.00 97.19 213 VAL A N 1
ATOM 1658 C CA . VAL A 1 213 ? -1.167 -6.710 10.130 1.00 97.19 213 VAL A CA 1
ATOM 1659 C C . VAL A 1 213 ? -0.939 -7.137 11.583 1.00 97.19 213 VAL A C 1
ATOM 1661 O O . VAL A 1 213 ? -1.711 -7.918 12.134 1.00 97.19 213 VAL A O 1
ATOM 1664 N N . ASN A 1 214 ? 0.032 -6.533 12.275 1.00 96.50 214 ASN A N 1
ATOM 1665 C CA . ASN A 1 214 ? 0.308 -6.808 13.695 1.00 96.50 214 ASN A CA 1
ATOM 1666 C C . ASN A 1 214 ? -0.843 -6.413 14.646 1.00 96.50 214 ASN A C 1
ATOM 1668 O O . ASN A 1 214 ? -0.947 -6.890 15.786 1.00 96.50 214 ASN A O 1
ATOM 1672 N N . LEU A 1 215 ? -1.731 -5.515 14.217 1.00 96.69 215 LEU A N 1
ATOM 1673 C CA . LEU A 1 215 ? -2.958 -5.214 14.949 1.00 96.69 215 LEU A CA 1
ATOM 1674 C C . LEU A 1 215 ? -4.010 -6.317 14.794 1.00 96.69 215 LEU A C 1
ATOM 1676 O O . LEU A 1 215 ? -4.849 -6.435 15.690 1.00 96.69 215 LEU A O 1
ATOM 1680 N N . GLY A 1 216 ? -3.889 -7.163 13.770 1.00 96.31 216 GLY A N 1
ATOM 1681 C CA . GLY A 1 216 ? -4.838 -8.207 13.398 1.00 96.31 216 GLY A CA 1
ATOM 1682 C C . GLY A 1 216 ? -5.881 -7.727 12.389 1.00 96.31 216 GLY A C 1
ATOM 1683 O O . GLY A 1 216 ? -6.957 -8.316 12.323 1.00 96.31 216 GLY A O 1
ATOM 1684 N N . ILE A 1 217 ? -5.608 -6.638 11.662 1.00 98.00 217 ILE A N 1
ATOM 1685 C CA . ILE A 1 217 ? -6.485 -6.161 10.587 1.00 98.00 217 ILE A CA 1
ATOM 1686 C C . ILE A 1 217 ? -6.313 -7.082 9.380 1.00 98.00 217 ILE A C 1
ATOM 1688 O O . ILE A 1 217 ? -5.188 -7.404 9.004 1.00 98.00 217 ILE A O 1
ATOM 1692 N N . ASN A 1 218 ? -7.425 -7.541 8.812 1.00 96.94 218 ASN A N 1
ATOM 1693 C CA . ASN A 1 218 ? -7.414 -8.449 7.673 1.00 96.94 218 ASN A CA 1
ATOM 1694 C C . ASN A 1 218 ? -7.042 -7.719 6.367 1.00 96.94 218 ASN A C 1
ATOM 1696 O O . ASN A 1 218 ? -7.101 -6.490 6.279 1.00 96.94 218 ASN A O 1
ATOM 1700 N N . LYS A 1 219 ? -6.668 -8.498 5.345 1.00 97.25 219 LYS A N 1
ATOM 1701 C CA . LYS A 1 219 ? -6.267 -8.001 4.020 1.00 97.25 219 LYS A CA 1
ATOM 1702 C C . LYS A 1 219 ? -7.300 -7.046 3.411 1.00 97.25 219 LYS A C 1
ATOM 1704 O O . LYS A 1 219 ? -6.939 -5.968 2.950 1.00 97.25 219 LYS A O 1
ATOM 1709 N N . GLU A 1 220 ? -8.576 -7.414 3.429 1.00 97.12 220 GLU A N 1
ATOM 1710 C CA . GLU A 1 220 ? -9.649 -6.604 2.840 1.00 97.12 220 GLU A CA 1
ATOM 1711 C C . GLU A 1 220 ? -9.743 -5.218 3.493 1.00 97.12 220 GLU A C 1
ATOM 1713 O O . GLU A 1 220 ? -9.741 -4.193 2.811 1.00 97.12 220 GLU A O 1
ATOM 1718 N N . ASN A 1 221 ? -9.706 -5.167 4.824 1.00 97.25 221 ASN A N 1
ATOM 1719 C CA . ASN A 1 221 ? -9.738 -3.920 5.572 1.00 97.25 221 ASN A CA 1
ATOM 1720 C C . ASN A 1 221 ? -8.461 -3.093 5.397 1.00 97.25 221 ASN A C 1
ATOM 1722 O O . ASN A 1 221 ? -8.549 -1.869 5.364 1.00 97.25 221 ASN A O 1
ATOM 1726 N N . ILE A 1 222 ? -7.284 -3.713 5.261 1.00 97.75 222 ILE A N 1
ATOM 1727 C CA . ILE A 1 222 ? -6.047 -2.983 4.938 1.00 97.75 222 ILE A CA 1
ATOM 1728 C C . ILE A 1 222 ? -6.203 -2.263 3.594 1.00 97.75 222 ILE A C 1
ATOM 1730 O O . ILE A 1 222 ? -5.981 -1.053 3.533 1.00 97.75 222 ILE A O 1
ATOM 1734 N N . ASN A 1 223 ? -6.654 -2.965 2.551 1.00 97.38 223 ASN A N 1
ATOM 1735 C CA . ASN A 1 223 ? -6.865 -2.360 1.234 1.00 97.38 223 ASN A CA 1
ATOM 1736 C C . ASN A 1 223 ? -7.935 -1.266 1.282 1.00 97.38 223 ASN A C 1
ATOM 1738 O O . ASN A 1 223 ? -7.709 -0.168 0.778 1.00 97.38 223 ASN A O 1
ATOM 1742 N N . LYS A 1 224 ? -9.048 -1.490 1.992 1.00 96.25 224 LYS A N 1
ATOM 1743 C CA . LYS A 1 224 ? -10.080 -0.464 2.209 1.00 96.25 224 LYS A CA 1
ATOM 1744 C C . LYS A 1 224 ? -9.518 0.806 2.859 1.00 96.25 224 LYS A C 1
ATOM 1746 O O . LYS A 1 224 ? -9.832 1.910 2.415 1.00 96.25 224 LYS A O 1
ATOM 1751 N N . ILE A 1 225 ? -8.689 0.669 3.900 1.00 96.81 225 ILE A N 1
ATOM 1752 C CA . ILE A 1 225 ? -8.047 1.810 4.577 1.00 96.81 225 ILE A CA 1
ATOM 1753 C C . ILE A 1 225 ? -7.203 2.608 3.582 1.00 96.81 225 ILE A C 1
ATOM 1755 O O . ILE A 1 225 ? -7.266 3.837 3.584 1.00 96.81 225 ILE A O 1
ATOM 1759 N N . ILE A 1 226 ? -6.408 1.924 2.758 1.00 96.19 226 ILE A N 1
ATOM 1760 C CA . ILE A 1 226 ? -5.474 2.567 1.830 1.00 96.19 226 ILE A CA 1
ATOM 1761 C C . ILE A 1 226 ? -6.234 3.230 0.675 1.00 96.19 226 ILE A C 1
ATOM 1763 O O . ILE A 1 226 ? -6.049 4.428 0.471 1.00 96.19 226 ILE A O 1
ATOM 1767 N N . LYS A 1 227 ? -7.145 2.515 -0.006 1.00 94.50 227 LYS A N 1
ATOM 1768 C CA . LYS A 1 227 ? -7.938 3.046 -1.136 1.00 94.50 227 LYS A CA 1
ATOM 1769 C C . LYS A 1 227 ? -8.739 4.294 -0.761 1.00 94.50 227 LYS A C 1
ATOM 1771 O O . LYS A 1 227 ? -8.799 5.244 -1.540 1.00 94.50 227 LYS A O 1
ATOM 1776 N N . ASN A 1 228 ? -9.315 4.310 0.445 1.00 93.62 228 ASN A N 1
ATOM 1777 C CA . ASN A 1 228 ? -10.141 5.421 0.927 1.00 93.62 228 ASN A CA 1
ATOM 1778 C C . ASN A 1 228 ? -9.336 6.560 1.569 1.00 93.62 228 ASN A C 1
ATOM 1780 O O . ASN A 1 228 ? -9.919 7.572 1.963 1.00 93.62 228 ASN A O 1
ATOM 1784 N N . SER A 1 229 ? -8.019 6.411 1.710 1.00 93.44 229 SER A N 1
ATOM 1785 C CA . SER A 1 229 ? -7.162 7.473 2.228 1.00 93.44 229 SER A CA 1
ATOM 1786 C C . SER A 1 229 ? -6.708 8.392 1.103 1.00 93.44 229 SER A C 1
ATOM 1788 O O . SER A 1 229 ? -6.270 7.942 0.048 1.00 93.44 229 SER A O 1
ATOM 1790 N N . LYS A 1 230 ? -6.736 9.702 1.348 1.00 91.50 230 LYS A N 1
ATOM 1791 C CA . LYS A 1 230 ? -6.25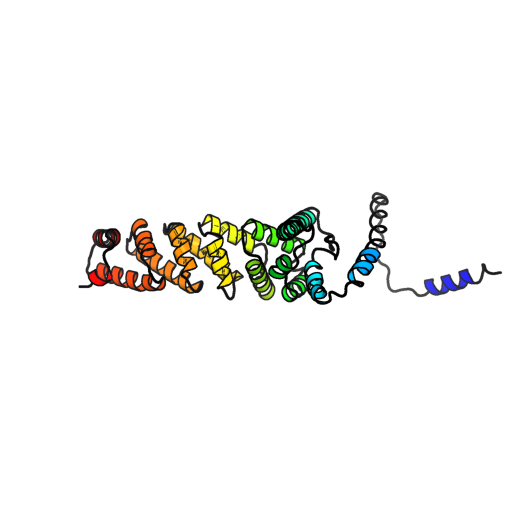5 10.696 0.372 1.00 91.50 230 LYS A CA 1
ATOM 1792 C C . LYS A 1 230 ? -4.734 10.791 0.306 1.00 91.50 230 LYS A C 1
ATOM 1794 O O . LYS A 1 230 ? -4.191 11.290 -0.667 1.00 91.50 230 LYS A O 1
ATOM 1799 N N . ASN A 1 231 ? -4.059 10.425 1.391 1.00 90.69 231 ASN A N 1
ATOM 1800 C CA . ASN A 1 231 ? -2.610 10.502 1.529 1.00 90.69 231 ASN A CA 1
ATOM 1801 C C . ASN A 1 231 ? -2.133 9.628 2.694 1.00 90.69 231 ASN A C 1
ATOM 1803 O O . ASN A 1 231 ? -2.912 9.145 3.524 1.00 90.69 231 ASN A O 1
ATOM 1807 N N . ILE A 1 232 ? -0.815 9.503 2.812 1.00 92.88 232 ILE A N 1
ATOM 1808 C CA . ILE A 1 232 ? -0.162 8.690 3.836 1.00 92.88 232 ILE A CA 1
ATOM 1809 C C . ILE A 1 232 ? -0.457 9.128 5.284 1.00 92.88 232 ILE A C 1
ATOM 1811 O O . ILE A 1 232 ? -0.371 8.323 6.222 1.00 92.88 232 ILE A O 1
ATOM 1815 N N . LYS A 1 233 ? -0.813 10.403 5.500 1.00 92.94 233 LYS A N 1
ATOM 1816 C CA . LYS A 1 233 ? -1.112 10.960 6.829 1.00 92.94 233 LYS A CA 1
ATOM 1817 C C . LYS A 1 233 ? -2.457 10.460 7.350 1.00 92.94 233 LYS A C 1
ATOM 1819 O O . LYS A 1 233 ? -2.582 10.204 8.547 1.00 92.94 233 LYS A O 1
ATOM 1824 N N . GLU A 1 234 ? -3.443 10.272 6.480 1.00 94.25 234 GLU A N 1
ATOM 1825 C CA . GLU A 1 234 ? -4.734 9.682 6.858 1.00 94.25 234 GLU A CA 1
ATOM 1826 C C . GLU A 1 234 ? -4.570 8.218 7.290 1.00 94.25 234 GLU A C 1
ATOM 1828 O O . GLU A 1 234 ? -5.034 7.846 8.372 1.00 94.25 234 GLU A O 1
ATOM 1833 N N . ILE A 1 235 ? -3.782 7.436 6.543 1.00 95.62 235 ILE A N 1
ATOM 1834 C CA . ILE A 1 235 ? -3.416 6.055 6.903 1.00 95.62 235 ILE A CA 1
ATOM 1835 C C . ILE A 1 235 ? -2.703 6.027 8.261 1.00 95.62 235 ILE A C 1
ATOM 1837 O O . ILE A 1 235 ? -3.015 5.208 9.131 1.00 95.62 235 ILE A O 1
ATOM 1841 N N . TYR A 1 236 ? -1.758 6.948 8.479 1.00 95.00 236 TYR A N 1
ATOM 1842 C CA . TYR A 1 236 ? -1.055 7.076 9.756 1.00 95.00 236 TYR A CA 1
ATOM 1843 C C . TYR A 1 236 ? -2.008 7.343 10.923 1.00 95.00 236 TYR A C 1
ATOM 1845 O O . TYR A 1 236 ? -1.940 6.641 11.936 1.00 95.00 236 TYR A O 1
ATOM 1853 N N . ASN A 1 237 ? -2.904 8.319 10.773 1.00 95.75 237 ASN A N 1
ATOM 1854 C CA . ASN A 1 237 ? -3.877 8.671 11.800 1.00 95.75 237 ASN A CA 1
ATOM 1855 C C . ASN A 1 237 ? -4.789 7.484 12.119 1.00 95.75 237 ASN A C 1
ATOM 1857 O O . ASN A 1 237 ? -4.945 7.137 13.289 1.00 95.75 237 ASN A O 1
ATOM 1861 N N . CYS A 1 238 ? -5.321 6.810 11.096 1.00 96.44 238 CYS A N 1
ATOM 1862 C CA . CYS A 1 238 ? -6.145 5.618 11.283 1.00 96.44 238 CYS A CA 1
ATOM 1863 C C . CYS A 1 238 ? -5.409 4.541 12.086 1.00 96.44 238 CYS A C 1
ATOM 1865 O O . CYS A 1 238 ? -5.910 4.035 13.093 1.00 96.44 238 CYS A O 1
ATOM 1867 N N . LYS A 1 239 ? -4.168 4.246 11.700 1.00 96.38 239 LYS A N 1
ATOM 1868 C CA . LYS A 1 239 ? -3.318 3.273 12.386 1.00 96.38 239 LYS A CA 1
ATOM 1869 C C . LYS A 1 239 ? -3.051 3.647 13.850 1.00 96.38 239 LYS A C 1
ATOM 1871 O O . LYS A 1 239 ? -2.979 2.752 14.696 1.00 96.38 239 LYS A O 1
ATOM 1876 N N . GLU A 1 240 ? -2.895 4.927 14.193 1.00 97.44 240 GLU A N 1
ATOM 1877 C CA . GLU A 1 240 ? -2.774 5.357 15.599 1.00 97.44 240 GLU A CA 1
ATOM 1878 C C . GLU A 1 240 ? -4.083 5.205 16.382 1.00 97.44 240 GLU A C 1
ATOM 1880 O O . GLU A 1 240 ? -4.068 4.751 17.531 1.00 97.44 240 GLU A O 1
ATOM 1885 N N . GLU A 1 241 ? -5.225 5.529 15.779 1.00 97.81 241 GLU A N 1
ATOM 1886 C CA . GLU A 1 241 ? -6.526 5.361 16.431 1.00 97.81 241 GLU A CA 1
ATOM 1887 C C . GLU A 1 241 ? -6.850 3.873 16.664 1.00 97.81 241 GLU A C 1
ATOM 1889 O O . GLU A 1 241 ? -7.259 3.512 17.772 1.00 97.81 241 GLU A O 1
ATOM 1894 N N . LEU A 1 242 ? -6.541 2.983 15.711 1.00 97.75 242 LEU A N 1
ATOM 1895 C CA . LEU A 1 242 ? -6.644 1.526 15.893 1.00 97.75 242 LEU A CA 1
ATOM 1896 C C . LEU A 1 242 ? -5.735 1.016 17.019 1.00 97.75 242 LEU A C 1
ATOM 1898 O O . LEU A 1 242 ? -6.167 0.214 17.851 1.00 97.75 242 LEU A O 1
ATOM 1902 N N . LYS A 1 243 ? -4.492 1.514 17.112 1.00 97.88 243 LYS A N 1
ATOM 1903 C CA . LYS A 1 243 ? -3.594 1.190 18.237 1.00 97.88 243 LYS A CA 1
ATOM 1904 C C . LYS A 1 243 ? -4.210 1.570 19.581 1.00 97.88 243 LYS A C 1
ATOM 1906 O O . LYS A 1 243 ? -4.125 0.793 20.535 1.00 97.88 243 LYS A O 1
ATOM 1911 N N . LYS A 1 244 ? -4.818 2.754 19.679 1.00 97.81 244 LYS A N 1
ATOM 1912 C CA . LYS A 1 244 ? -5.482 3.219 20.907 1.00 97.81 244 LYS A CA 1
ATOM 1913 C C . LYS A 1 244 ? -6.702 2.361 21.238 1.00 97.81 244 LYS A C 1
ATOM 1915 O O . LYS A 1 244 ? -6.843 1.963 22.391 1.00 97.81 244 LYS A O 1
ATOM 1920 N N . LEU A 1 245 ? -7.531 2.021 20.252 1.00 97.31 245 LEU A N 1
ATOM 1921 C CA . LEU A 1 245 ? -8.678 1.122 20.431 1.00 97.31 245 LEU A CA 1
ATOM 1922 C C . LEU A 1 245 ? -8.242 -0.261 20.938 1.00 97.31 245 LEU A C 1
ATOM 1924 O O . LEU A 1 245 ? -8.805 -0.761 21.913 1.00 97.31 245 LEU A O 1
ATOM 1928 N N . LYS A 1 246 ? -7.171 -0.836 20.376 1.00 97.31 246 LYS A N 1
ATOM 1929 C CA . LYS A 1 246 ? -6.596 -2.099 20.869 1.00 97.31 246 LYS A CA 1
ATOM 1930 C C . LYS A 1 246 ? -6.156 -1.989 22.333 1.00 97.31 246 LYS A C 1
ATOM 1932 O O . LYS A 1 246 ? -6.522 -2.828 23.150 1.00 97.31 246 LYS A O 1
ATOM 1937 N N . LYS A 1 247 ? -5.451 -0.910 22.707 1.00 96.88 247 LYS A N 1
ATOM 1938 C CA . LYS A 1 247 ? -5.077 -0.628 24.113 1.00 96.88 247 LYS A CA 1
ATOM 1939 C C . LYS A 1 247 ? -6.292 -0.437 25.028 1.00 96.88 247 LYS A C 1
ATOM 1941 O O . LYS A 1 247 ? -6.219 -0.713 26.222 1.00 96.88 247 LYS A O 1
ATOM 1946 N N . MET A 1 248 ? -7.417 0.022 24.486 1.00 96.19 248 MET A N 1
ATOM 1947 C CA . MET A 1 248 ? -8.676 0.135 25.220 1.00 96.19 248 MET A CA 1
ATOM 1948 C C . MET A 1 248 ? -9.374 -1.218 25.436 1.00 96.19 248 MET A C 1
ATOM 1950 O O . MET A 1 248 ? -10.327 -1.258 26.216 1.00 96.19 248 MET A O 1
ATOM 1954 N N . GLY A 1 249 ? -8.873 -2.314 24.862 1.00 95.25 249 GLY A N 1
ATOM 1955 C CA . GLY A 1 249 ? -9.411 -3.663 25.044 1.00 95.25 249 GLY A CA 1
ATOM 1956 C C . GLY A 1 249 ? -10.425 -4.077 23.980 1.00 95.25 249 GLY A C 1
ATOM 1957 O O . GLY A 1 249 ? -11.182 -5.019 24.210 1.00 95.25 249 GLY A O 1
ATOM 1958 N N . ILE A 1 250 ? -10.465 -3.380 22.841 1.00 97.25 250 ILE A N 1
ATOM 1959 C CA . ILE A 1 250 ? -11.255 -3.807 21.683 1.00 97.25 250 ILE A CA 1
ATOM 1960 C C . ILE A 1 250 ? -10.560 -5.003 21.024 1.00 97.25 250 ILE A C 1
ATOM 1962 O O . ILE A 1 250 ? -9.348 -4.958 20.787 1.00 97.25 250 ILE A O 1
ATOM 1966 N N . SER A 1 251 ? -11.312 -6.078 20.775 1.00 96.62 251 SER A N 1
ATOM 1967 C CA . SER A 1 251 ? -10.786 -7.308 20.168 1.00 96.62 251 SER A CA 1
ATOM 1968 C C . SER A 1 251 ? -10.382 -7.097 18.707 1.00 96.62 251 SER A C 1
ATOM 1970 O O . SER A 1 251 ? -10.848 -6.165 18.051 1.00 96.62 251 SER A O 1
ATOM 1972 N N . LYS A 1 252 ? -9.529 -7.979 18.170 1.00 96.62 252 LYS A N 1
ATOM 1973 C CA . LYS A 1 252 ? -9.104 -7.909 16.760 1.00 96.62 252 LYS A CA 1
ATOM 1974 C C . LYS A 1 252 ? -10.295 -8.046 15.801 1.00 96.62 252 LYS A C 1
ATOM 1976 O O . LYS A 1 252 ? -10.360 -7.330 14.807 1.00 96.62 252 LYS A O 1
ATOM 1981 N N . GLU A 1 253 ? -11.266 -8.894 16.129 1.00 96.94 253 GLU A N 1
ATOM 1982 C CA . GLU A 1 253 ? -12.498 -9.087 15.359 1.00 96.94 253 GLU A CA 1
ATOM 1983 C C . GLU A 1 253 ? -13.309 -7.790 15.313 1.00 96.94 253 GLU A C 1
ATOM 1985 O O . GLU A 1 253 ? -13.742 -7.356 14.248 1.00 96.94 253 GLU A O 1
ATOM 1990 N N .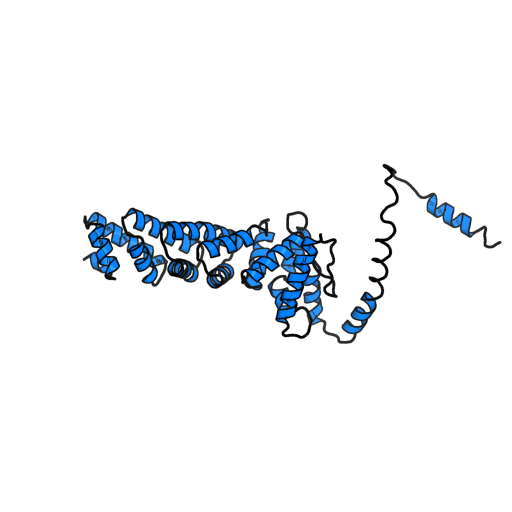 ASN A 1 254 ? -13.442 -7.110 16.452 1.00 96.31 254 ASN A N 1
ATOM 1991 C CA . ASN A 1 254 ? -14.192 -5.862 16.527 1.00 96.31 254 ASN A CA 1
ATOM 1992 C C . ASN A 1 254 ? -13.452 -4.674 15.908 1.00 96.31 254 ASN A C 1
ATOM 1994 O O . ASN A 1 254 ? -14.100 -3.778 15.376 1.00 96.31 254 ASN A O 1
ATOM 1998 N N . LEU A 1 255 ? -12.114 -4.663 15.910 1.00 97.31 255 LEU A N 1
ATOM 1999 C CA . LEU A 1 255 ? -11.351 -3.691 15.120 1.00 97.31 255 LEU A CA 1
ATOM 2000 C C . LEU A 1 255 ? -11.649 -3.842 13.624 1.00 97.31 255 LEU A C 1
ATOM 2002 O O . LEU A 1 255 ? -11.860 -2.836 12.952 1.00 97.31 255 LEU A O 1
ATOM 2006 N N . ASN A 1 256 ? -11.716 -5.077 13.118 1.00 97.00 256 ASN A N 1
ATOM 2007 C CA . ASN A 1 256 ? -12.084 -5.332 11.725 1.00 97.00 256 ASN A CA 1
ATOM 2008 C C . ASN A 1 256 ? -13.518 -4.885 11.429 1.00 97.00 256 ASN A C 1
ATOM 2010 O O . ASN A 1 256 ? -13.713 -4.136 10.480 1.00 97.00 256 ASN A O 1
ATOM 2014 N N . LYS A 1 257 ? -14.492 -5.232 12.282 1.00 95.12 257 LYS A N 1
ATOM 2015 C CA . LYS A 1 257 ? -15.883 -4.761 12.132 1.00 95.12 257 LYS A CA 1
ATOM 2016 C C . LYS A 1 257 ? -15.997 -3.238 12.129 1.00 95.12 257 LYS A C 1
ATOM 2018 O O . LYS A 1 257 ? -16.801 -2.683 11.386 1.00 95.12 257 LYS A O 1
ATOM 2023 N N . ILE A 1 258 ? -15.208 -2.545 12.954 1.00 94.06 258 ILE A N 1
ATOM 2024 C CA . ILE A 1 258 ? -15.156 -1.079 12.933 1.00 94.06 258 ILE A CA 1
ATOM 2025 C C . ILE A 1 258 ? -14.713 -0.600 11.550 1.00 94.06 258 ILE A C 1
ATOM 2027 O O . ILE A 1 258 ? -15.422 0.194 10.944 1.00 94.06 258 ILE A O 1
ATOM 2031 N N . VAL A 1 259 ? -13.580 -1.092 11.036 1.00 95.31 259 VAL A N 1
ATOM 2032 C CA . VAL A 1 259 ? -13.042 -0.660 9.733 1.00 95.31 259 VAL A CA 1
ATOM 2033 C C . VAL A 1 259 ? -13.994 -0.995 8.583 1.00 95.31 259 VAL A C 1
ATOM 2035 O O . VAL A 1 259 ? -14.227 -0.158 7.708 1.00 95.31 259 VAL A O 1
ATOM 2038 N N . GLU A 1 260 ? -14.606 -2.172 8.618 1.00 93.50 260 GLU A N 1
ATOM 2039 C CA . GLU A 1 260 ? -15.585 -2.638 7.637 1.00 93.50 260 GLU A CA 1
ATOM 2040 C C . GLU A 1 260 ? -16.798 -1.699 7.545 1.00 93.50 260 GLU A C 1
ATOM 2042 O O . GLU A 1 260 ? -17.246 -1.372 6.448 1.00 93.50 260 GLU A O 1
ATOM 2047 N N . ASN A 1 261 ? -17.252 -1.153 8.678 1.00 90.31 261 ASN A N 1
ATOM 2048 C CA . ASN A 1 261 ? -18.401 -0.246 8.740 1.00 90.31 261 ASN A CA 1
ATOM 2049 C C . ASN A 1 261 ? -18.045 1.245 8.604 1.00 90.31 261 ASN A C 1
ATOM 2051 O O . ASN A 1 261 ? -18.940 2.088 8.512 1.00 90.31 261 ASN A O 1
ATOM 2055 N N . LEU A 1 262 ? -16.755 1.605 8.570 1.00 90.31 262 LEU A N 1
ATOM 2056 C CA . LEU A 1 262 ? -16.342 2.993 8.343 1.00 90.31 262 LEU A CA 1
ATOM 2057 C C . LEU A 1 262 ? -16.734 3.455 6.935 1.00 90.31 262 LEU A C 1
ATOM 2059 O O . LEU A 1 262 ? -16.380 2.813 5.942 1.00 90.31 262 LEU A O 1
ATOM 2063 N N . LYS A 1 263 ? -17.414 4.605 6.865 1.00 87.25 263 LYS A N 1
ATOM 2064 C CA . LYS A 1 263 ? -17.702 5.321 5.613 1.00 87.25 263 LYS A CA 1
ATOM 2065 C C . LYS A 1 263 ? -16.520 6.197 5.198 1.00 87.25 263 LYS A C 1
ATOM 2067 O O . LYS A 1 263 ? -16.022 6.059 4.089 1.00 87.25 263 LYS A O 1
ATOM 2072 N N . ASP A 1 264 ? -16.045 7.043 6.113 1.00 89.75 264 ASP A N 1
ATOM 2073 C CA . ASP A 1 264 ? -14.814 7.826 5.971 1.00 89.75 264 ASP A CA 1
ATOM 2074 C C . ASP A 1 264 ? -13.779 7.319 6.983 1.00 89.75 264 ASP A C 1
ATOM 2076 O O . ASP A 1 264 ? -14.074 7.115 8.164 1.00 89.75 264 ASP A O 1
ATOM 2080 N N . ILE A 1 265 ? -12.539 7.137 6.531 1.00 91.94 265 ILE A N 1
ATOM 2081 C CA . ILE A 1 265 ? -11.436 6.690 7.377 1.00 91.94 265 ILE A CA 1
ATOM 2082 C C . ILE A 1 265 ? -11.185 7.628 8.571 1.00 91.94 265 ILE A C 1
ATOM 2084 O O . ILE A 1 265 ? -10.735 7.186 9.629 1.00 91.94 265 ILE A O 1
ATOM 2088 N N . LYS A 1 266 ? -11.522 8.918 8.450 1.00 91.44 266 LYS A N 1
ATOM 2089 C CA . LYS A 1 266 ? -11.373 9.935 9.507 1.00 91.44 266 LYS A CA 1
ATOM 2090 C C . LYS A 1 266 ? -12.319 9.727 10.683 1.00 91.44 266 LYS A C 1
ATOM 2092 O O . LYS A 1 266 ? -11.997 10.131 11.812 1.00 91.44 266 LYS A O 1
ATOM 2097 N N . ASP A 1 267 ? -13.453 9.070 10.453 1.00 91.69 267 ASP A N 1
ATOM 2098 C CA . ASP A 1 267 ? -14.469 8.837 11.479 1.00 91.69 267 ASP A CA 1
ATOM 2099 C C . ASP A 1 267 ? -14.003 7.858 12.561 1.00 91.69 267 ASP A C 1
ATOM 2101 O O . ASP A 1 267 ? -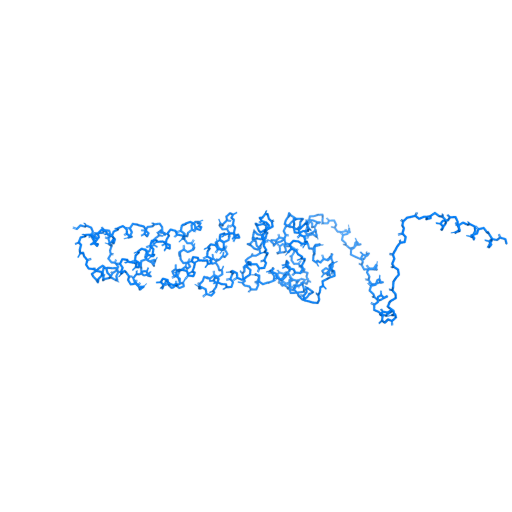14.537 7.857 13.672 1.00 91.69 267 ASP A O 1
ATOM 2105 N N . ILE A 1 268 ? -12.917 7.116 12.325 1.00 94.62 268 ILE A N 1
ATOM 2106 C CA . ILE A 1 268 ? -12.308 6.264 13.351 1.00 94.62 268 ILE A CA 1
ATOM 2107 C C . ILE A 1 268 ? -11.938 7.033 14.628 1.00 94.62 268 ILE A C 1
ATOM 2109 O O . ILE A 1 268 ? -12.028 6.505 15.739 1.00 94.62 268 ILE A O 1
ATOM 2113 N N . SER A 1 269 ? -11.580 8.312 14.492 1.00 94.56 269 SER A N 1
ATOM 2114 C CA . SER A 1 269 ? -11.271 9.182 15.627 1.00 94.56 269 SER A CA 1
ATOM 2115 C C . SER A 1 269 ? -12.502 9.470 16.499 1.00 94.56 269 SER A C 1
ATOM 2117 O O . SER A 1 269 ? -12.375 9.568 17.726 1.00 94.56 269 SER A O 1
ATOM 2119 N N . LYS A 1 270 ? -13.697 9.564 15.895 1.00 93.12 270 LYS A N 1
ATOM 2120 C CA . LYS A 1 270 ? -14.978 9.717 16.603 1.00 93.12 270 LYS A CA 1
ATOM 2121 C C . LYS A 1 270 ? -15.307 8.439 17.362 1.00 93.12 270 LYS A C 1
ATOM 2123 O O . LYS A 1 270 ? -15.536 8.501 18.570 1.00 93.12 270 LYS A O 1
ATOM 2128 N N . ILE A 1 271 ? -15.184 7.285 16.704 1.00 92.81 271 ILE A N 1
ATOM 2129 C CA . ILE A 1 271 ? -15.366 5.968 17.331 1.00 92.81 271 ILE A CA 1
ATOM 2130 C C . ILE A 1 271 ? -14.439 5.819 18.544 1.00 92.81 271 ILE A C 1
ATOM 2132 O O . ILE A 1 271 ? -14.887 5.478 19.640 1.00 92.81 271 ILE A O 1
ATOM 2136 N N . ARG A 1 272 ? -13.153 6.165 18.405 1.00 95.75 272 ARG A N 1
ATOM 2137 C CA . ARG A 1 272 ? -12.190 6.098 19.513 1.00 95.75 272 ARG A CA 1
ATOM 2138 C C . ARG A 1 272 ? -12.506 7.059 20.660 1.00 95.75 272 ARG A C 1
ATOM 2140 O O . ARG A 1 272 ? -12.266 6.708 21.821 1.00 95.75 272 ARG A O 1
ATOM 2147 N N . LYS A 1 273 ? -13.023 8.261 20.381 1.00 94.88 273 LYS A N 1
ATOM 2148 C CA . LYS A 1 273 ? -13.516 9.190 21.420 1.00 94.88 273 LYS A CA 1
ATOM 2149 C C . LYS A 1 273 ? -14.666 8.551 22.190 1.00 94.88 273 LYS A C 1
ATOM 2151 O O . LYS A 1 273 ? -14.567 8.417 23.404 1.00 94.88 273 LYS A O 1
ATOM 2156 N N . THR A 1 274 ? -15.671 8.066 21.475 1.00 93.94 274 THR A N 1
ATOM 2157 C CA . THR A 1 274 ? -16.860 7.433 22.045 1.00 93.94 274 THR A CA 1
ATOM 2158 C C . THR A 1 274 ? -16.525 6.212 22.906 1.00 93.94 274 THR A C 1
ATOM 2160 O O . THR A 1 274 ? -16.966 6.140 24.050 1.00 93.94 274 THR A O 1
ATOM 2163 N N . VAL A 1 275 ? -15.658 5.304 22.443 1.00 94.56 275 VAL A N 1
ATOM 2164 C CA . VAL A 1 275 ? -15.169 4.179 23.268 1.00 94.56 275 VAL A CA 1
ATOM 2165 C C . VAL A 1 275 ? -14.471 4.682 24.536 1.00 94.56 275 VAL A C 1
ATOM 2167 O O . VAL A 1 275 ? -14.688 4.152 25.626 1.00 94.56 275 VAL A O 1
ATOM 2170 N N . GLY A 1 276 ? -13.655 5.733 24.421 1.00 94.81 276 GLY A N 1
ATOM 2171 C CA . GLY A 1 276 ? -13.023 6.372 25.574 1.00 94.81 276 GLY A CA 1
ATOM 2172 C C . GLY A 1 276 ? -14.033 6.937 26.578 1.00 94.81 276 GLY A C 1
ATOM 2173 O O . GLY A 1 276 ? -13.802 6.844 27.781 1.00 94.81 276 GLY A O 1
ATOM 2174 N N . ASP A 1 277 ? -15.141 7.506 26.109 1.00 93.81 277 ASP A N 1
ATOM 2175 C CA . ASP A 1 277 ? -16.212 8.056 26.949 1.00 93.81 277 ASP A CA 1
ATOM 2176 C C . ASP A 1 277 ? -16.960 6.938 27.689 1.00 93.81 277 ASP A C 1
ATOM 2178 O O . ASP A 1 277 ? -17.132 7.018 28.907 1.00 93.81 277 ASP A O 1
ATOM 2182 N N . LEU A 1 278 ? -17.297 5.847 26.992 1.00 92.50 278 LEU A N 1
ATOM 2183 C CA . LEU A 1 278 ? -17.918 4.654 27.584 1.00 92.50 278 LEU A CA 1
ATOM 2184 C C . LEU A 1 278 ? -17.048 4.053 28.694 1.00 92.50 278 LEU A C 1
ATOM 2186 O O . LEU A 1 278 ? -17.544 3.724 29.773 1.00 92.50 278 LEU A O 1
ATOM 2190 N N . LYS A 1 279 ? -15.727 3.984 28.486 1.00 92.94 279 LYS A N 1
ATOM 2191 C CA . LYS A 1 279 ? -14.799 3.521 29.529 1.00 92.94 279 LYS A CA 1
ATOM 2192 C C . LYS A 1 279 ? -14.751 4.461 30.735 1.00 92.94 279 LYS A C 1
ATOM 2194 O O . LYS A 1 279 ? -14.667 3.975 31.860 1.00 92.94 279 LYS A O 1
ATOM 2199 N N . ARG A 1 280 ? -14.837 5.785 30.540 1.00 93.81 280 ARG A N 1
ATOM 2200 C CA . ARG A 1 280 ? -14.915 6.751 31.660 1.00 93.81 280 ARG A CA 1
ATOM 2201 C C . ARG A 1 280 ? -16.201 6.588 32.472 1.00 93.81 280 ARG A C 1
ATOM 2203 O O . ARG A 1 280 ? -16.171 6.774 33.683 1.00 93.81 280 ARG A O 1
ATOM 2210 N N . ARG A 1 281 ? -17.289 6.145 31.836 1.00 93.06 281 ARG A N 1
ATOM 2211 C CA . ARG A 1 281 ? -18.549 5.751 32.493 1.00 93.06 281 ARG A CA 1
ATOM 2212 C C . ARG A 1 281 ? -18.508 4.355 33.133 1.00 93.06 281 ARG A C 1
ATOM 2214 O O . ARG A 1 281 ? -19.539 3.858 33.564 1.00 93.06 281 ARG A O 1
ATOM 2221 N N . LYS A 1 282 ? -17.329 3.726 33.214 1.00 93.75 282 LYS A N 1
ATOM 2222 C CA . LYS A 1 282 ? -17.110 2.388 33.791 1.00 93.75 282 LYS A CA 1
ATOM 2223 C C . LYS A 1 282 ? -17.844 1.254 33.059 1.00 93.75 282 LYS A C 1
ATOM 2225 O O . LYS A 1 282 ? -18.035 0.186 33.635 1.00 93.75 282 LYS A O 1
ATOM 2230 N N . ILE A 1 283 ? -18.197 1.439 31.783 1.00 92.06 283 ILE A N 1
ATOM 2231 C CA . ILE A 1 283 ? -18.693 0.336 30.952 1.00 92.06 283 ILE A CA 1
ATOM 2232 C C . ILE A 1 283 ? -17.539 -0.637 30.684 1.00 92.06 283 ILE A C 1
ATOM 2234 O O . ILE A 1 283 ? -16.436 -0.230 30.304 1.00 92.06 283 ILE A O 1
ATOM 2238 N N . SER A 1 284 ? -17.788 -1.929 30.901 1.00 93.94 284 SER A N 1
ATOM 2239 C CA . SER A 1 284 ? -16.770 -2.965 30.741 1.00 93.94 284 SER A CA 1
ATOM 2240 C C . SER A 1 284 ? -16.354 -3.133 29.277 1.00 93.94 284 SER A C 1
ATOM 2242 O O . SER A 1 284 ? -17.130 -2.892 28.347 1.00 93.94 284 SER A O 1
ATOM 2244 N N . LYS A 1 285 ? -15.115 -3.583 29.052 1.00 94.31 285 LYS A N 1
ATOM 2245 C CA . LYS A 1 285 ? -14.617 -3.858 27.694 1.00 94.31 285 LYS A CA 1
ATOM 2246 C C . LYS A 1 285 ? -15.446 -4.952 27.015 1.00 94.31 285 LYS A C 1
ATOM 2248 O O . LYS A 1 285 ? -15.645 -4.897 25.808 1.00 94.31 285 LYS A O 1
ATOM 2253 N N . GLU A 1 286 ? -15.961 -5.916 27.774 1.00 95.75 286 GLU A N 1
ATOM 2254 C CA . GLU A 1 286 ? -16.823 -6.995 27.291 1.00 95.75 286 GLU A CA 1
ATOM 2255 C C . GLU A 1 286 ? -18.148 -6.439 26.762 1.00 95.75 286 GLU A C 1
ATOM 2257 O O . GLU A 1 286 ? -18.588 -6.826 25.682 1.00 95.75 286 GLU A O 1
ATOM 2262 N N . ALA A 1 287 ? -18.758 -5.491 27.481 1.00 93.56 287 ALA A N 1
ATOM 2263 C CA . ALA A 1 287 ? -19.987 -4.837 27.043 1.00 93.56 287 ALA A CA 1
ATOM 2264 C C . ALA A 1 287 ? -19.758 -3.999 25.776 1.00 93.56 287 ALA A C 1
ATOM 2266 O O . ALA A 1 287 ? -20.517 -4.129 24.818 1.00 93.56 287 ALA A O 1
ATOM 2267 N N . ILE A 1 288 ? -18.677 -3.210 25.723 1.00 94.38 288 ILE A N 1
ATOM 2268 C CA . ILE A 1 288 ? -18.331 -2.412 24.533 1.00 94.38 288 ILE A CA 1
ATOM 2269 C C . ILE A 1 288 ? -18.091 -3.320 23.318 1.00 94.38 288 ILE A C 1
ATOM 2271 O O . ILE A 1 288 ? -18.601 -3.048 22.234 1.00 94.38 288 ILE A O 1
ATOM 2275 N N . ASN A 1 289 ? -17.355 -4.421 23.494 1.00 94.50 289 ASN A N 1
ATOM 2276 C CA . ASN A 1 289 ? -17.120 -5.386 22.422 1.00 94.50 289 ASN A CA 1
ATOM 2277 C C . ASN A 1 289 ? -18.431 -6.016 21.919 1.00 94.50 289 ASN A C 1
ATOM 2279 O O . ASN A 1 289 ? -18.609 -6.116 20.710 1.00 94.50 289 ASN A O 1
ATOM 2283 N N . LYS A 1 290 ? -19.371 -6.368 22.807 1.00 93.81 290 LYS A N 1
ATOM 2284 C CA . LYS A 1 290 ? -20.697 -6.875 22.403 1.00 93.81 290 LYS A CA 1
ATOM 2285 C C . LYS A 1 290 ? -21.521 -5.839 21.631 1.00 93.81 290 LYS A C 1
ATOM 2287 O O . LYS A 1 290 ? -22.264 -6.216 20.730 1.00 93.81 290 LYS A O 1
ATOM 2292 N N . LEU A 1 291 ? -21.416 -4.551 21.973 1.00 91.88 291 LEU A N 1
ATOM 2293 C CA . LEU A 1 291 ? -22.095 -3.479 21.231 1.00 91.88 291 LEU A CA 1
ATOM 2294 C C . LEU A 1 291 ? -21.563 -3.378 19.796 1.00 91.88 291 LEU A C 1
ATOM 2296 O O . LEU A 1 291 ? -22.353 -3.383 18.855 1.00 91.88 291 LEU A O 1
ATOM 2300 N N . ILE A 1 292 ? -20.237 -3.363 19.626 1.00 92.38 292 ILE A N 1
ATOM 2301 C CA . ILE A 1 292 ? -19.594 -3.335 18.300 1.00 92.38 292 ILE A CA 1
ATOM 2302 C C . ILE A 1 292 ? -19.947 -4.586 17.498 1.00 92.38 292 ILE A C 1
ATOM 2304 O O . ILE A 1 292 ? -20.270 -4.503 16.317 1.00 92.38 292 ILE A O 1
ATOM 2308 N N . GLU A 1 293 ? -19.912 -5.749 18.145 1.00 91.25 293 GLU A N 1
ATOM 2309 C CA . GLU A 1 293 ? -20.191 -7.030 17.506 1.00 91.25 293 GLU A CA 1
ATOM 2310 C C . GLU A 1 293 ? -21.590 -7.072 16.882 1.00 91.25 293 GLU A C 1
ATOM 2312 O O . GLU A 1 293 ? -21.744 -7.612 15.784 1.00 91.25 293 GLU A O 1
ATOM 2317 N N . LYS A 1 294 ? -22.570 -6.470 17.567 1.00 89.62 294 LYS A N 1
ATOM 2318 C CA . LYS A 1 294 ? -23.964 -6.331 17.127 1.00 89.62 294 LYS A CA 1
ATOM 2319 C C . LYS A 1 294 ? -24.188 -5.191 16.125 1.00 89.62 294 LYS A C 1
ATOM 2321 O O . LYS A 1 294 ? -25.331 -4.953 15.751 1.00 89.62 294 LYS A O 1
ATOM 2326 N N . GLY A 1 295 ? -23.139 -4.468 15.725 1.00 82.31 295 GLY A N 1
ATOM 2327 C CA . GLY A 1 295 ? -23.250 -3.312 14.834 1.00 82.31 295 GLY A CA 1
ATOM 2328 C C . GLY A 1 295 ? -23.976 -2.122 15.466 1.00 82.31 295 GLY A C 1
ATOM 2329 O O . GLY A 1 295 ? -24.552 -1.307 14.750 1.00 82.31 295 GLY A O 1
ATOM 2330 N N . TYR A 1 296 ? -23.996 -2.029 16.801 1.00 77.44 296 TYR A N 1
ATOM 2331 C CA . TYR A 1 296 ? -24.659 -0.925 17.486 1.00 77.44 296 TYR A CA 1
ATOM 2332 C C . TYR A 1 296 ? -23.936 0.390 17.199 1.00 77.44 296 TYR A C 1
ATOM 2334 O O . TYR A 1 296 ? -22.706 0.469 17.277 1.00 77.44 296 TYR A O 1
ATOM 2342 N N . ASP A 1 297 ? -24.711 1.435 16.924 1.00 75.50 297 ASP A N 1
ATOM 2343 C CA . ASP A 1 297 ? -24.182 2.781 16.765 1.00 75.50 297 ASP A CA 1
ATOM 2344 C C . ASP A 1 297 ? -23.641 3.281 18.107 1.00 75.50 297 ASP A C 1
ATOM 2346 O O . ASP A 1 297 ? -24.381 3.689 19.005 1.00 75.50 297 ASP A O 1
ATOM 2350 N N . LEU A 1 298 ? -22.318 3.225 18.256 1.00 73.56 298 LEU A N 1
ATOM 2351 C CA . LEU A 1 298 ? -21.652 3.632 19.483 1.00 73.56 298 LEU A CA 1
ATOM 2352 C C . LEU A 1 298 ? -21.929 5.099 19.827 1.00 73.56 298 LEU A C 1
ATOM 2354 O O . LEU A 1 298 ? -21.899 5.436 21.010 1.00 73.56 298 LEU A O 1
ATOM 2358 N N . GLU A 1 299 ? -22.208 5.971 18.852 1.00 67.94 299 GLU A N 1
ATOM 2359 C CA . GLU A 1 299 ? -22.530 7.373 19.141 1.00 67.94 299 GLU A CA 1
ATOM 2360 C C . GLU A 1 299 ? -23.837 7.496 19.930 1.00 67.94 299 GLU A C 1
ATOM 2362 O O . GLU A 1 299 ? -23.907 8.308 20.853 1.00 67.94 299 GLU A O 1
ATOM 2367 N N . LYS A 1 300 ? -24.802 6.604 19.677 1.00 70.19 300 LYS A N 1
ATOM 2368 C CA . LYS A 1 300 ? -26.055 6.496 20.442 1.00 70.19 300 LYS A CA 1
ATOM 2369 C C . LYS A 1 300 ? -25.880 5.869 21.822 1.00 70.19 300 LYS A C 1
ATOM 2371 O O . LYS A 1 300 ? -26.767 5.975 22.651 1.00 70.19 300 LYS A O 1
ATOM 2376 N N . ALA A 1 301 ? -24.745 5.228 22.107 1.00 63.06 301 ALA A N 1
ATOM 2377 C CA . ALA A 1 301 ? -24.454 4.697 23.445 1.00 63.06 301 ALA A CA 1
ATOM 2378 C C . ALA A 1 301 ? -24.040 5.796 24.449 1.00 63.06 301 ALA A C 1
ATOM 2380 O O . ALA A 1 301 ? -23.706 5.497 25.599 1.00 63.06 301 ALA A O 1
ATOM 2381 N N . LYS A 1 302 ? -23.978 7.063 24.008 1.00 59.66 302 LYS A N 1
ATOM 2382 C CA . LYS A 1 302 ? -23.705 8.223 24.867 1.00 59.66 302 LYS A CA 1
ATOM 2383 C C . LYS A 1 302 ? -24.934 8.727 25.620 1.00 59.66 302 LYS A C 1
ATOM 2385 O O . LYS A 1 302 ? -24.737 9.457 26.595 1.00 59.66 302 LYS A O 1
ATOM 2390 N N . GLU A 1 303 ? -26.133 8.374 25.190 1.00 56.81 303 GLU A N 1
ATOM 2391 C CA . GLU A 1 303 ? -27.390 8.680 25.883 1.00 56.81 303 GLU A CA 1
ATOM 2392 C C . GLU A 1 303 ? -27.671 7.615 26.947 1.00 56.81 303 GLU A C 1
ATOM 2394 O O . GLU A 1 303 ? -27.985 8.019 28.087 1.00 56.81 303 GLU A O 1
#

Foldseek 3Di:
DVPPPVVVVVVVVVVPDDPDDDDDDDDDDDPVPPPPVPPPVVPPVVVVVVVVVVVPPPPVCPQLQLQCVQQAHPVLHGPDPDDPLLVVLSVLVQVVQQVVVVPPRHRPSVLSCLQTGPVLRVLLVVCCVLQSPSSQLSVLVSLCVVLVAGNNLNNLLSVLCSVVSHHSVVLSVLSVLCVVLLAHNVLLNLQSVLDPRSNVQSVLLSVLSVLCVVLLADNVLSSLQSNLDSGSVLSVVLSVLSVLVVVLVADSVLSNLVSVPDPHSVCSVVVSVLSVVCVVVVNDSVNVNVCSVVVHDSVVVVD

Radius of gyration: 30.58 Å; chains: 1; bounding box: 89×31×92 Å

Secondary structure (DSSP, 8-state):
-TTTTHHHHHHHHHSS--S---------S--TTSSSSSSSSSTTTHHHHHHHHHTT--GGGHHHHHHHTTTB-TTS-B-S---HHHHHHHHHHHHHHHHTTTTSSS--HHHHHHH--HHHHHHHHHTGGGT--HHHHHHHHHHHHHTT--HHHHHHHHHHHHHTT--GGGHHHHHHHHHHTT--HHHHHHHHHH-SSHHHHHHHHHHHHHHHHHHT--HHHHHHHHHT-SSHHHHHHHHHHHHHHHHTT--HHHHHHHHHH-SSGGGHHHHHHHHHHHHHTT--HHHHHHHHHTT--GGGGG-

pLDDT: mean 71.44, std 25.3, range [23.06, 98.0]

Organism: NCBI:txid647171

Sequence (303 aa):
MLRKCFTTLLVILLLASPVSAFFSFDFSISQSRAVAGATIAAETIADTMVSNYIDENHPEYSDAYTVVSLIFDPTGKVIGKLSSKGLKYADELYKYLKKEDKGKGLVNPDAANKIFDKDLIEELAKKEGNGYSPKTVAKNTVKLLEEGVEPGNINKLFKDAVENDKKLGWIDNRIETLEENGVDVDTINDFIEKSSNPYDDLRHLSCKSLILVNLGINKENINKIIKNSKNIKEIYNCKEELKKLKKMGISKENLNKIVENLKDIKDISKIRKTVGDLKRRKISKEAINKLIEKGYDLEKAKE